Protein AF-A0A517P4P3-F1 (afdb_monomer)

Radius of gyration: 25.2 Å; Cα contacts (8 Å, |Δi|>4): 302; chains: 1; bounding box: 53×70×67 Å

Mean predicted aligned error: 11.4 Å

Solvent-accessible surface area (backbone atoms only — not comparable to full-atom values): 13259 Å² total; per-residue (Å²): 140,81,86,75,73,72,73,74,59,42,50,40,56,62,54,52,49,55,50,49,52,55,52,46,62,73,67,70,49,56,68,49,78,50,69,44,97,82,62,53,31,39,37,42,37,37,48,44,61,57,44,80,76,63,98,82,66,94,71,65,86,83,80,62,72,60,57,50,26,16,17,36,32,43,22,49,61,80,70,89,46,72,34,57,63,58,29,34,80,43,80,44,64,61,58,39,79,50,77,76,74,46,50,65,55,51,55,50,48,52,51,30,64,76,70,39,52,21,54,29,43,50,70,64,59,48,50,52,50,51,52,51,51,45,48,53,56,47,38,65,45,70,40,84,37,84,94,75,42,46,26,24,40,38,80,55,94,96,39,82,41,82,39,47,67,81,72,56,53,78,83,78,46,54,74,70,51,52,56,46,45,67,74,73,48,73,91,64,77,77,92,70,75,74,50,74,64,59,50,27,54,54,47,31,55,43,22,52,50,39,35,50,54,52,50,51,40,52,71,70,65,61,58,62,77,82,125

Nearest PDB structures (foldseek):
  3nat-assembly1_A  TM=4.014E-01  e=1.808E-01  Enterococcus faecalis
  7q04-assembly1_F  TM=4.973E-01  e=6.364E+00  Comamonas sp.
  5i0y-assembly1_B  TM=4.191E-01  e=9.710E+00  Escherichia coli F11

Foldseek 3Di:
DCPPPPLPWDQLLVVLVVLVVVLLVVVVWDKDKDADPVNQKIKIKTWDFLADDDPPDDDDPVVDGPTFIFMAMEGCDDDPFPLVVQFQYQHDHRTHSDCVVCVVSSVVSSVCVVVRTGTFFDPVVLVVLQVVVQQVVLQPDWDQAPPRFIWGWDDDPNDIDIATPVPDGPVNQDPVSVVVCVVPPPPDRDPDDDDPRNSSVSRNVRGVVRRVVVVVCVVVVSHSPDD

Sequence (227 aa):
MNDGEARRRVDSIEYLHAVVVLACVRTGLRYGIDRSDRSEAFYVKLFRPLGSPSPLGGAPRHEAERGHWWGVRVAAHLPVYRCSQDYAQIHVPRTVADPAELRAAERGLIRQIEAGGRVIADPEEVREAMFAAFRTKRDGVERPGPAGGRWRWREKSLRWKLIAVDGVPAADVPGDVRRLVARFVPTEAPAVRLTPREQSDVRHRLNARARWAYEEERAAGVSPLRR

Organism: NCBI:txid2527989

Secondary structure (DSSP, 8-state):
---------EEHHHHHHHHHHHHHHHHT--EEEEE-TTSSEEEEEEEEESSPPPTT----TTS---EEEEEEEEESS--SSGGGGGSEEEE--SEESSGGGGHHHHHHHHHHHHH--EEE--HHHHHHHHHHHHHHHHHT-EEE-GGG-EEEEEEETTEEEEEESSS--TTSS-HHHHHHHHHHS-SSPP-----HHHHHHHHHHHHHHHHHHHHHHHHTT--TT--

pLDDT: mean 78.5, std 18.54, range [38.09, 97.88]

Structure (mmCIF, N/CA/C/O backbone):
data_AF-A0A517P4P3-F1
#
_entry.id   AF-A0A517P4P3-F1
#
loop_
_atom_site.group_PDB
_atom_site.id
_atom_site.type_symbol
_atom_site.label_atom_id
_atom_site.label_alt_id
_atom_site.label_comp_id
_atom_site.label_asym_id
_atom_site.label_entity_id
_atom_site.label_seq_id
_atom_site.pdbx_PDB_ins_code
_atom_site.Cartn_x
_atom_site.Cartn_y
_atom_site.Cartn_z
_atom_site.occupancy
_atom_site.B_iso_or_equiv
_atom_site.auth_seq_id
_atom_site.auth_comp_id
_atom_site.auth_asym_id
_atom_site.auth_atom_id
_atom_site.pdbx_PDB_model_num
ATOM 1 N N . MET A 1 1 ? -3.963 41.130 28.109 1.00 43.47 1 MET A N 1
ATOM 2 C CA . MET A 1 1 ? -3.973 39.694 28.450 1.00 43.47 1 MET A CA 1
ATOM 3 C C . MET A 1 1 ? -4.453 38.953 27.226 1.00 43.47 1 MET A C 1
ATOM 5 O O . MET A 1 1 ? -5.641 38.955 26.943 1.00 43.47 1 MET A O 1
ATOM 9 N N . ASN A 1 2 ? -3.504 38.484 26.426 1.00 46.47 2 ASN A N 1
ATOM 10 C CA . ASN A 1 2 ? -3.758 37.720 25.214 1.00 46.47 2 ASN A CA 1
ATOM 11 C C . ASN A 1 2 ? -3.112 36.362 25.480 1.00 46.47 2 ASN A C 1
ATOM 13 O O . ASN A 1 2 ? -2.013 36.087 25.003 1.00 46.47 2 ASN A O 1
ATOM 17 N N . ASP A 1 3 ? -3.753 35.561 26.332 1.00 43.34 3 ASP A N 1
ATOM 18 C CA . ASP A 1 3 ? -3.314 34.195 26.622 1.00 43.34 3 ASP A CA 1
ATOM 19 C C . ASP A 1 3 ? -3.772 33.327 25.450 1.00 43.34 3 ASP A C 1
ATOM 21 O O . ASP A 1 3 ? -4.704 32.528 25.517 1.00 43.34 3 ASP A O 1
ATOM 25 N N . GLY A 1 4 ? -3.142 33.601 24.307 1.00 46.66 4 GLY A N 1
ATOM 26 C CA . GLY A 1 4 ? -3.265 32.879 23.059 1.00 46.66 4 GLY A CA 1
ATOM 27 C C . GLY A 1 4 ? -2.609 31.517 23.197 1.00 46.66 4 GLY A C 1
ATOM 28 O O . GLY A 1 4 ? -1.606 31.236 22.543 1.00 46.66 4 GLY A O 1
ATOM 29 N N . GLU A 1 5 ? -3.186 30.659 24.036 1.00 52.88 5 GLU A N 1
ATOM 30 C CA . GLU A 1 5 ? -3.006 29.222 23.928 1.00 52.88 5 GLU A CA 1
ATOM 31 C C . GLU A 1 5 ? -3.578 28.813 22.571 1.00 52.88 5 GLU A C 1
ATOM 33 O O . GLU A 1 5 ? -4.757 28.487 22.407 1.00 52.88 5 GLU A O 1
ATOM 38 N N . ALA A 1 6 ? -2.728 28.866 21.549 1.00 58.56 6 ALA A N 1
ATOM 39 C CA . ALA A 1 6 ? -2.936 28.117 20.332 1.00 58.56 6 ALA A CA 1
ATOM 40 C C . ALA A 1 6 ? -3.042 26.651 20.759 1.00 58.56 6 ALA A C 1
ATOM 42 O O . ALA A 1 6 ? -2.024 25.976 20.924 1.00 58.56 6 ALA A O 1
ATOM 43 N N . ARG A 1 7 ? -4.274 26.187 21.024 1.00 64.00 7 ARG A N 1
ATOM 44 C CA . ARG A 1 7 ? -4.566 24.799 21.386 1.00 64.00 7 ARG A CA 1
ATOM 45 C C . ARG A 1 7 ? -3.794 23.923 20.414 1.00 64.00 7 ARG A C 1
ATOM 47 O O . ARG A 1 7 ? -4.031 23.995 19.204 1.00 64.00 7 ARG A O 1
ATOM 54 N N . ARG A 1 8 ? -2.817 23.173 20.934 1.00 79.31 8 ARG A N 1
ATOM 55 C CA . ARG A 1 8 ? -1.963 22.302 20.124 1.00 79.31 8 ARG A CA 1
ATOM 56 C C . ARG A 1 8 ? -2.877 21.327 19.401 1.00 79.31 8 ARG A C 1
ATOM 58 O O . ARG A 1 8 ? -3.445 20.433 20.018 1.00 79.31 8 ARG A O 1
ATOM 65 N N . ARG A 1 9 ? -3.051 21.539 18.098 1.00 89.62 9 ARG A N 1
ATOM 66 C CA . ARG A 1 9 ? -3.829 20.637 17.257 1.00 89.62 9 ARG A CA 1
ATOM 67 C C . ARG A 1 9 ? -3.092 19.311 17.151 1.00 89.62 9 ARG A C 1
ATOM 69 O O . ARG A 1 9 ? -1.870 19.284 17.019 1.00 89.62 9 ARG A O 1
ATOM 76 N N . VAL A 1 10 ? -3.842 18.222 17.187 1.00 92.31 10 VAL A N 1
ATOM 77 C CA . VAL A 1 10 ? -3.295 16.871 17.078 1.00 92.31 10 VAL A CA 1
ATOM 78 C C . VAL A 1 10 ? -3.257 16.470 15.612 1.00 92.31 10 VAL A C 1
ATOM 80 O O . VAL A 1 10 ? -4.281 16.528 14.930 1.00 92.31 10 VAL A O 1
ATOM 83 N N . ASP A 1 11 ? -2.086 16.052 15.125 1.00 95.62 11 ASP A N 1
ATOM 84 C CA . ASP A 1 11 ? -1.949 15.446 13.799 1.00 95.62 11 ASP A CA 1
ATOM 85 C C . ASP A 1 11 ? -2.631 14.075 13.807 1.00 95.62 11 ASP A C 1
ATOM 87 O O . ASP A 1 11 ? -2.220 13.149 14.513 1.00 95.62 11 ASP A O 1
ATOM 91 N N . SER A 1 12 ? -3.710 13.955 13.038 1.00 96.75 12 SER A N 1
ATOM 92 C CA . SER A 1 12 ? -4.550 12.759 13.051 1.00 96.75 12 SER A CA 1
ATOM 93 C C . SER A 1 12 ? -3.843 11.543 12.459 1.00 96.75 12 SER A C 1
ATOM 95 O O . SER A 1 12 ? -4.107 10.415 12.878 1.00 96.75 12 SER A O 1
ATOM 97 N N . ILE A 1 13 ? -2.925 11.763 11.512 1.00 96.88 13 ILE A N 1
ATOM 98 C CA . ILE A 1 13 ? -2.152 10.698 10.874 1.00 96.88 13 ILE A CA 1
ATOM 99 C C . ILE A 1 13 ? -1.114 10.158 11.855 1.00 96.88 13 ILE A C 1
ATOM 101 O O . ILE A 1 13 ? -1.018 8.944 11.997 1.00 96.88 13 ILE A O 1
ATOM 105 N N . GLU A 1 14 ? -0.397 11.026 12.576 1.00 95.50 14 GLU A N 1
ATOM 106 C CA . GLU A 1 14 ? 0.555 10.589 13.613 1.00 95.50 14 GLU A CA 1
ATOM 107 C C . GLU A 1 14 ? -0.144 9.856 14.760 1.00 95.50 14 GLU A C 1
ATOM 109 O O . GLU A 1 14 ? 0.297 8.785 15.180 1.00 95.50 14 GLU A O 1
ATOM 114 N N . TYR A 1 15 ? -1.272 10.395 15.233 1.00 96.69 15 TYR A N 1
ATOM 115 C CA . TYR A 1 15 ? -2.054 9.772 16.299 1.00 96.69 15 TYR A CA 1
ATOM 116 C C . TYR A 1 15 ? -2.496 8.353 15.917 1.00 96.69 15 TYR A C 1
ATOM 118 O O . TYR A 1 15 ? -2.225 7.393 16.639 1.00 96.69 15 TYR A O 1
ATOM 126 N N . LEU A 1 16 ? -3.132 8.191 14.751 1.00 97.56 16 LEU A N 1
ATOM 127 C CA . LEU A 1 16 ? -3.603 6.880 14.300 1.00 97.56 16 LEU A CA 1
ATOM 128 C C . LEU A 1 16 ? -2.463 5.947 13.887 1.00 97.56 16 LEU A C 1
ATOM 130 O O . LEU A 1 16 ? -2.616 4.731 14.000 1.00 97.56 16 LEU A O 1
ATOM 134 N N . HIS A 1 17 ? -1.320 6.488 13.460 1.00 96.88 17 HIS A N 1
ATOM 135 C CA . HIS A 1 17 ? -0.115 5.702 13.226 1.00 96.88 17 HIS A CA 1
ATOM 136 C C . HIS A 1 17 ? 0.388 5.062 14.534 1.00 96.88 17 HIS A C 1
ATOM 138 O O . HIS A 1 17 ? 0.687 3.870 14.571 1.00 96.88 17 HIS A O 1
ATOM 144 N N . ALA A 1 18 ? 0.416 5.811 15.640 1.00 96.12 18 ALA A N 1
ATOM 145 C CA . ALA A 1 18 ? 0.773 5.251 16.944 1.00 96.12 18 ALA A CA 1
ATOM 146 C C . ALA A 1 18 ? -0.217 4.157 17.387 1.00 96.12 18 ALA A C 1
ATOM 148 O O . ALA A 1 18 ? 0.200 3.09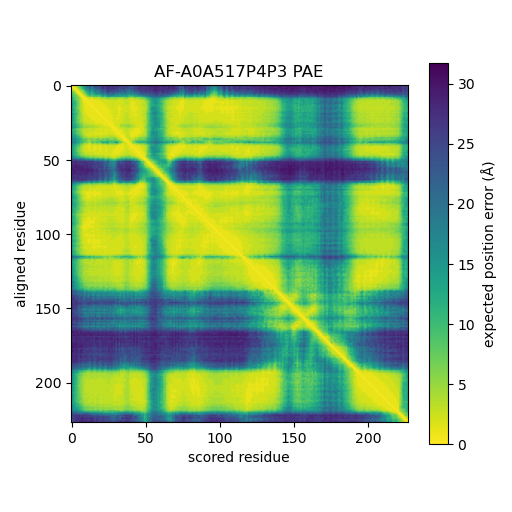1 17.847 1.00 96.12 18 ALA A O 1
ATOM 149 N N . VAL A 1 19 ? -1.522 4.377 17.186 1.00 96.19 19 VAL A N 1
ATOM 150 C CA . VAL A 1 19 ? -2.551 3.377 17.512 1.00 96.19 19 VAL A CA 1
ATOM 151 C C . VAL A 1 19 ? -2.393 2.104 16.672 1.00 96.19 19 VAL A C 1
ATOM 153 O O . VAL A 1 19 ? -2.421 1.009 17.238 1.00 96.19 19 VAL A O 1
ATOM 156 N N . VAL A 1 20 ? -2.187 2.209 15.350 1.00 95.69 20 VAL A N 1
ATOM 157 C CA . VAL A 1 20 ? -2.036 1.010 14.505 1.00 95.69 20 VAL A CA 1
ATOM 158 C C . VAL A 1 20 ? -0.801 0.206 14.881 1.00 95.69 20 VAL A C 1
ATOM 160 O O . VAL A 1 20 ? -0.883 -1.015 14.920 1.00 95.69 20 VAL A O 1
ATOM 163 N N . VAL A 1 21 ? 0.319 0.853 15.212 1.00 95.19 21 VAL A N 1
ATOM 164 C CA . VAL A 1 21 ? 1.537 0.139 15.618 1.00 95.19 21 VAL A CA 1
ATOM 165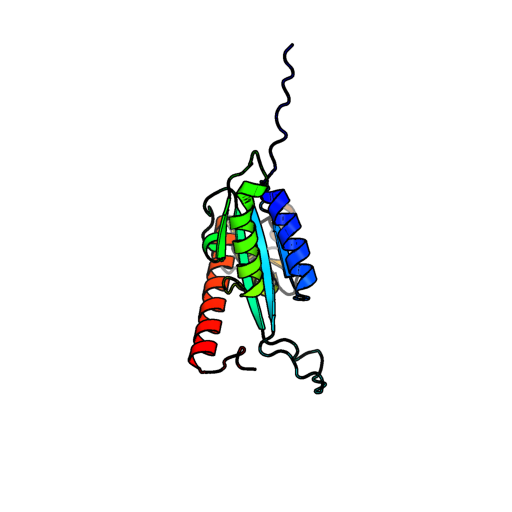 C C . VAL A 1 21 ? 1.254 -0.721 16.850 1.00 95.19 21 VAL A C 1
ATOM 167 O O . VAL A 1 21 ? 1.556 -1.913 16.844 1.00 95.19 21 VAL A O 1
ATOM 170 N N . LEU A 1 22 ? 0.598 -0.160 17.870 1.00 95.06 22 LEU A N 1
ATOM 171 C CA . LEU A 1 22 ? 0.227 -0.906 19.075 1.00 95.06 22 LEU A CA 1
ATOM 172 C C . LEU A 1 22 ? -0.758 -2.044 18.777 1.00 95.06 22 LEU A C 1
ATOM 174 O O . LEU A 1 22 ? -0.611 -3.141 19.316 1.00 95.06 22 LEU A O 1
ATOM 178 N N . ALA A 1 23 ? -1.750 -1.803 17.918 1.00 92.69 23 ALA A N 1
ATOM 179 C CA . ALA A 1 23 ? -2.717 -2.822 17.520 1.00 92.69 23 ALA A CA 1
ATOM 180 C C . ALA A 1 23 ? -2.047 -3.978 16.754 1.00 92.69 23 ALA A C 1
ATOM 182 O O . ALA A 1 23 ? -2.267 -5.139 17.090 1.00 92.69 23 ALA A O 1
ATOM 183 N N . CYS A 1 24 ? -1.177 -3.677 15.787 1.00 90.88 24 CYS A N 1
ATOM 184 C CA . CYS A 1 24 ? -0.422 -4.676 15.031 1.00 90.88 24 CYS A CA 1
ATOM 185 C C . CYS A 1 24 ? 0.473 -5.520 15.946 1.00 90.88 24 CYS A C 1
ATOM 187 O O . CYS A 1 24 ? 0.410 -6.746 15.883 1.00 90.88 24 CYS A O 1
ATOM 189 N N . VAL A 1 25 ? 1.234 -4.890 16.850 1.00 91.62 25 VAL A N 1
ATOM 190 C CA . VAL A 1 25 ? 2.081 -5.606 17.822 1.00 91.62 25 VAL A CA 1
ATOM 191 C C . VAL A 1 25 ? 1.252 -6.566 18.677 1.00 91.62 25 VAL A C 1
ATOM 193 O O . VAL A 1 25 ? 1.637 -7.718 18.850 1.00 91.62 25 VAL A O 1
ATOM 196 N N . ARG A 1 26 ? 0.081 -6.132 19.162 1.00 90.94 26 ARG A N 1
ATOM 197 C CA . ARG A 1 26 ? -0.820 -6.980 19.962 1.00 90.94 26 ARG A CA 1
ATOM 198 C C . ARG A 1 26 ? -1.361 -8.184 19.200 1.00 90.94 26 ARG A C 1
ATOM 200 O O . ARG A 1 26 ? -1.608 -9.214 19.815 1.00 90.94 26 ARG A O 1
ATOM 207 N N . THR A 1 27 ? -1.555 -8.066 17.888 1.00 86.12 27 THR A N 1
ATOM 208 C CA . THR A 1 27 ? -2.080 -9.175 17.078 1.00 86.12 27 THR A CA 1
ATOM 209 C C . THR A 1 27 ? -1.064 -10.297 16.861 1.00 86.12 27 THR A C 1
ATOM 211 O O . THR A 1 27 ? -1.461 -11.402 16.507 1.00 86.12 27 THR A O 1
ATOM 214 N N . GLY A 1 28 ? 0.237 -10.021 17.016 1.00 87.31 28 GLY A N 1
ATOM 215 C CA . GLY A 1 28 ? 1.309 -10.967 16.688 1.00 87.31 28 GLY A CA 1
ATOM 216 C C . GLY A 1 28 ? 1.420 -11.310 15.195 1.00 87.31 28 GLY A C 1
ATOM 217 O O . GLY A 1 28 ? 2.229 -12.156 14.824 1.00 87.31 28 GLY A O 1
ATOM 218 N N . LEU A 1 29 ? 0.624 -10.672 14.329 1.00 86.69 29 LEU A N 1
ATOM 219 C CA . LEU A 1 29 ? 0.662 -10.891 12.887 1.00 86.69 29 LEU A CA 1
ATOM 220 C C . LEU A 1 29 ? 1.906 -10.245 12.281 1.00 86.69 29 LEU A C 1
ATOM 222 O O . LEU A 1 29 ? 2.353 -9.187 12.722 1.00 86.69 29 LEU A O 1
ATOM 226 N N . ARG A 1 30 ? 2.427 -10.830 11.200 1.00 91.62 30 ARG A N 1
ATOM 227 C CA . ARG A 1 30 ? 3.433 -10.162 10.371 1.00 91.62 30 ARG A CA 1
ATOM 228 C C . ARG A 1 30 ? 2.791 -8.950 9.694 1.00 91.62 30 ARG A C 1
ATOM 230 O O . ARG A 1 30 ? 1.736 -9.067 9.072 1.00 91.62 30 ARG A O 1
ATOM 237 N N . TYR A 1 31 ? 3.430 -7.787 9.797 1.00 93.56 31 TYR A N 1
ATOM 238 C CA . TYR A 1 31 ? 2.895 -6.541 9.253 1.00 93.56 31 TYR A CA 1
ATOM 239 C C . TYR A 1 31 ? 3.975 -5.642 8.646 1.00 93.56 31 TYR A C 1
ATOM 241 O O . TYR A 1 31 ? 5.159 -5.771 8.946 1.00 93.56 31 TYR A O 1
ATOM 249 N N . GLY A 1 32 ? 3.544 -4.713 7.795 1.00 93.62 32 GLY A N 1
ATOM 250 C CA . GLY A 1 32 ? 4.345 -3.608 7.276 1.00 93.62 32 GLY A CA 1
ATOM 251 C C . GLY A 1 32 ? 3.523 -2.322 7.262 1.00 93.62 32 GLY A C 1
ATOM 252 O O . GLY A 1 32 ? 2.317 -2.361 7.010 1.00 93.62 32 GLY A O 1
ATOM 253 N N . ILE A 1 33 ? 4.162 -1.188 7.550 1.00 94.94 33 ILE A N 1
ATOM 254 C CA . ILE A 1 33 ? 3.523 0.130 7.501 1.00 94.94 33 ILE A CA 1
ATOM 255 C C . ILE A 1 33 ? 4.346 1.039 6.594 1.00 94.94 33 ILE A C 1
ATOM 257 O O . ILE A 1 33 ? 5.516 1.289 6.869 1.00 94.94 33 ILE A O 1
ATOM 261 N N . ASP A 1 34 ? 3.715 1.551 5.539 1.00 93.31 34 ASP A N 1
ATOM 262 C CA . ASP A 1 34 ? 4.317 2.523 4.627 1.00 93.31 34 ASP A CA 1
ATOM 263 C C . ASP A 1 34 ? 3.662 3.890 4.816 1.00 93.31 34 ASP A C 1
ATOM 265 O O . ASP A 1 34 ? 2.439 3.992 4.945 1.00 93.31 34 ASP A O 1
ATOM 269 N N . ARG A 1 35 ? 4.449 4.964 4.759 1.00 91.94 35 ARG A N 1
ATOM 270 C CA . ARG A 1 35 ? 3.931 6.338 4.760 1.00 91.94 35 ARG A CA 1
ATOM 271 C C . ARG A 1 35 ? 4.028 6.939 3.365 1.00 91.94 35 ARG A C 1
ATOM 273 O O . ARG A 1 35 ? 4.955 6.649 2.617 1.00 91.94 35 ARG A O 1
ATOM 280 N N . SER A 1 36 ? 3.059 7.776 3.005 1.00 87.69 36 SER A N 1
ATOM 281 C CA . SER A 1 36 ? 3.184 8.617 1.811 1.00 87.69 36 SER A CA 1
ATOM 282 C C . SER A 1 36 ? 4.279 9.666 2.013 1.00 87.69 36 SER A C 1
ATOM 284 O O . SER A 1 36 ? 4.399 10.170 3.126 1.00 87.69 36 SER A O 1
ATOM 286 N N . ASP A 1 37 ? 4.949 10.100 0.946 1.00 77.19 37 ASP A N 1
ATOM 287 C CA . ASP A 1 37 ? 6.028 11.106 1.000 1.00 77.19 37 ASP A CA 1
ATOM 288 C C . ASP A 1 37 ? 5.628 12.431 1.675 1.00 77.19 37 ASP A C 1
ATOM 290 O O . ASP A 1 37 ? 6.461 13.109 2.265 1.00 77.19 37 ASP A O 1
ATOM 294 N N . ARG A 1 38 ? 4.343 12.807 1.610 1.00 81.06 38 ARG A N 1
ATOM 295 C CA . ARG A 1 38 ? 3.809 14.019 2.260 1.00 81.06 38 ARG A CA 1
ATOM 296 C C . ARG A 1 38 ? 3.325 13.795 3.696 1.00 81.06 38 ARG A C 1
ATOM 298 O O . ARG A 1 38 ? 2.832 14.724 4.321 1.00 81.06 38 ARG A O 1
ATOM 305 N N . SER A 1 39 ? 3.415 12.570 4.213 1.00 79.19 39 SER A N 1
ATOM 306 C CA . SER A 1 39 ? 2.913 12.172 5.539 1.00 79.19 39 SER A CA 1
ATOM 307 C C . SER A 1 39 ? 1.419 12.448 5.783 1.00 79.19 39 SER A C 1
ATOM 309 O O . SER A 1 39 ? 0.975 12.484 6.930 1.00 79.19 39 SER A O 1
ATOM 311 N N . GLU A 1 40 ? 0.629 12.592 4.716 1.00 90.44 40 GLU A N 1
ATOM 312 C CA . GLU A 1 40 ? -0.829 12.805 4.769 1.00 90.44 40 GLU A CA 1
ATOM 313 C C . GLU A 1 40 ? -1.624 11.492 4.679 1.00 90.44 40 GLU A C 1
ATOM 31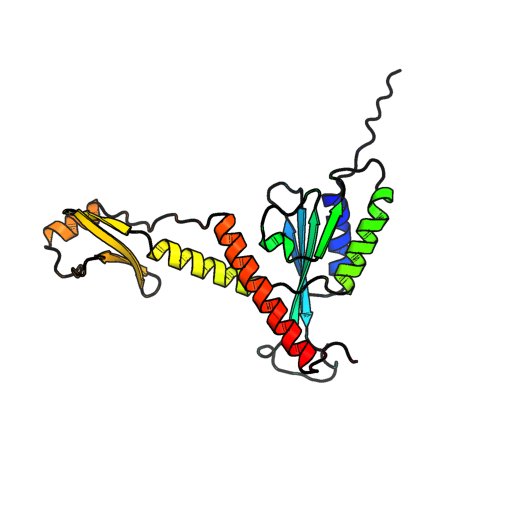5 O O . GLU A 1 40 ? -2.853 11.487 4.788 1.00 90.44 40 GLU A O 1
ATOM 320 N N . ALA A 1 41 ? -0.928 10.372 4.477 1.00 95.12 41 ALA A N 1
ATOM 321 C CA . ALA A 1 41 ? -1.484 9.032 4.504 1.00 95.12 41 ALA A CA 1
ATOM 322 C C . ALA A 1 41 ? -0.460 8.004 5.005 1.00 95.12 41 ALA A C 1
ATOM 324 O O . ALA A 1 41 ? 0.749 8.153 4.795 1.00 95.12 41 ALA A O 1
ATOM 325 N N . PHE A 1 42 ? -0.958 6.917 5.589 1.00 97.00 42 PHE A N 1
ATOM 326 C CA . PHE A 1 42 ? -0.196 5.686 5.782 1.00 97.00 42 PHE A CA 1
ATOM 327 C C . PHE A 1 42 ? -1.001 4.462 5.342 1.00 97.00 42 PHE A C 1
ATOM 329 O O . PHE A 1 42 ? -2.232 4.488 5.250 1.00 97.00 42 PHE A O 1
ATOM 336 N N . TYR A 1 43 ? -0.277 3.391 5.049 1.00 96.31 43 TYR A N 1
ATOM 337 C CA . TYR A 1 43 ? -0.787 2.122 4.562 1.00 96.31 43 TYR A CA 1
ATOM 338 C C . TYR A 1 43 ? -0.321 1.031 5.508 1.00 96.31 43 TYR A C 1
ATOM 340 O O . TYR A 1 43 ? 0.870 0.906 5.765 1.00 96.31 43 TYR A O 1
ATOM 348 N N . VAL A 1 44 ? -1.257 0.237 5.997 1.00 96.31 44 VAL A N 1
ATOM 349 C CA . VAL A 1 44 ? -1.013 -0.916 6.855 1.00 96.31 44 VAL A CA 1
ATOM 350 C C . VAL A 1 44 ? -1.211 -2.153 6.003 1.00 96.31 44 VAL A C 1
ATOM 352 O O . VAL A 1 44 ? -2.238 -2.277 5.333 1.00 96.31 44 VAL A O 1
ATOM 355 N N . LYS A 1 45 ? -0.233 -3.051 6.023 1.00 95.62 45 LYS A N 1
ATOM 356 C CA . LYS A 1 45 ? -0.270 -4.343 5.345 1.00 95.62 45 LYS A CA 1
ATOM 357 C C . LYS A 1 45 ? -0.094 -5.426 6.392 1.00 95.62 45 LYS A C 1
ATOM 359 O O . LYS A 1 45 ? 0.855 -5.371 7.166 1.00 95.62 45 LYS A O 1
ATOM 3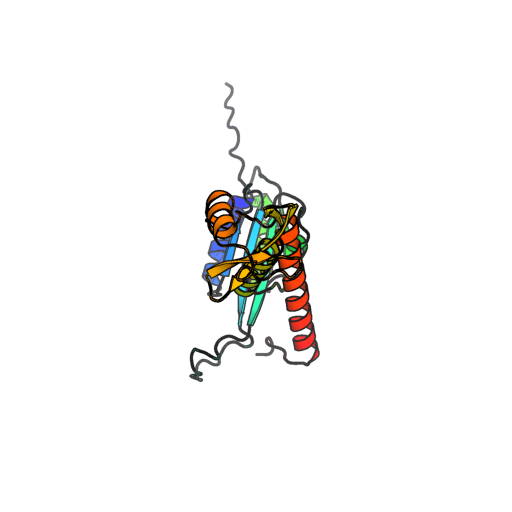64 N N . LEU A 1 46 ? -1.000 -6.385 6.418 1.00 93.81 46 LEU A N 1
ATOM 365 C CA . LEU A 1 46 ? -1.059 -7.465 7.394 1.00 93.81 46 LEU A CA 1
ATOM 366 C C . LEU A 1 46 ? -1.003 -8.781 6.636 1.00 93.81 46 LEU A C 1
ATOM 368 O O . LEU A 1 46 ? -1.724 -8.950 5.658 1.00 93.81 46 LEU A O 1
ATOM 372 N N . PHE A 1 47 ? -0.171 -9.709 7.077 1.00 92.75 47 PHE A N 1
ATOM 373 C CA . PHE A 1 47 ? -0.182 -11.066 6.564 1.00 92.75 47 PHE A CA 1
ATOM 374 C C . PHE A 1 47 ? -1.005 -11.952 7.495 1.00 92.75 47 PHE A C 1
ATOM 376 O O . PHE A 1 47 ? -0.842 -11.902 8.716 1.00 92.75 47 PHE A O 1
ATOM 383 N N . ARG A 1 48 ? -1.904 -12.752 6.919 1.00 88.12 48 ARG A N 1
ATOM 384 C CA . ARG A 1 48 ? -2.729 -13.708 7.660 1.00 88.12 48 ARG A CA 1
ATOM 385 C C . ARG A 1 48 ? -2.545 -15.108 7.083 1.00 88.12 48 ARG A C 1
ATOM 387 O O . ARG A 1 48 ? -2.920 -15.303 5.924 1.00 88.12 48 ARG A O 1
ATOM 394 N N . PRO A 1 49 ? -2.018 -16.067 7.863 1.00 84.38 49 PRO A N 1
ATOM 395 C CA . PRO A 1 49 ? -1.891 -17.442 7.406 1.00 84.38 49 PRO A CA 1
ATOM 396 C C . PRO A 1 49 ? -3.275 -18.086 7.209 1.00 84.38 49 PRO A C 1
ATOM 398 O O . PRO A 1 49 ? -4.226 -17.818 7.946 1.00 84.38 49 PRO A O 1
ATOM 401 N N . LEU A 1 50 ? -3.381 -18.934 6.192 1.00 73.31 50 LEU A N 1
ATOM 402 C CA . LEU A 1 50 ? -4.523 -19.784 5.882 1.00 73.31 50 LEU A CA 1
ATOM 403 C C . LEU A 1 50 ? -4.545 -20.944 6.881 1.00 73.31 50 LEU A C 1
ATOM 405 O O . LEU A 1 50 ? -3.751 -21.873 6.765 1.00 73.31 50 LEU A O 1
ATOM 409 N N . GLY A 1 51 ? -5.464 -20.878 7.849 1.00 61.97 51 GLY A N 1
ATOM 410 C CA . GLY A 1 51 ? -5.573 -21.848 8.937 1.00 61.97 51 GLY A CA 1
ATOM 411 C C . GLY A 1 51 ? -4.399 -21.735 9.912 1.00 61.97 51 GLY A C 1
ATOM 412 O O . GLY A 1 51 ? -3.277 -22.121 9.597 1.00 61.97 51 GLY A O 1
ATOM 413 N N . SER A 1 52 ? -4.639 -21.222 11.121 1.00 46.91 52 SER A N 1
ATOM 414 C CA . SER A 1 52 ? -3.627 -21.274 12.183 1.00 46.91 52 SER A CA 1
ATOM 415 C C . SER A 1 52 ? -3.136 -22.717 12.356 1.00 46.91 52 SER A C 1
ATOM 417 O O . SER A 1 52 ? -3.975 -23.622 12.458 1.00 46.91 52 SER A O 1
ATOM 419 N N . PRO A 1 53 ? -1.814 -22.970 12.382 1.00 45.25 53 PRO A N 1
ATOM 420 C CA . PRO A 1 53 ? -1.314 -24.317 12.580 1.00 45.25 53 PRO A CA 1
ATOM 421 C C . PRO A 1 53 ? -1.822 -24.842 13.921 1.00 45.25 53 PRO A C 1
ATOM 423 O O . PRO A 1 53 ? -1.757 -24.163 14.947 1.00 45.25 53 PRO A O 1
ATOM 426 N N . SER A 1 54 ? -2.337 -26.072 13.901 1.00 39.06 54 SER A N 1
ATOM 427 C CA . SER A 1 54 ? -2.518 -26.847 15.123 1.00 39.06 54 SER A CA 1
ATOM 428 C C . SER A 1 54 ? -1.181 -26.852 15.879 1.00 39.06 54 SER A C 1
ATOM 430 O O . SER A 1 54 ? -0.161 -27.155 15.253 1.00 39.06 54 SER A O 1
ATOM 432 N N . PRO A 1 55 ? -1.143 -26.567 17.193 1.00 43.88 55 PRO A N 1
ATOM 433 C CA . PRO A 1 55 ? 0.099 -26.521 17.974 1.00 43.88 55 PRO A CA 1
ATOM 434 C C . PRO A 1 55 ? 0.835 -27.875 18.084 1.00 43.88 55 PRO A C 1
ATOM 436 O O . PRO A 1 55 ? 1.815 -27.981 18.811 1.00 43.88 55 PRO A O 1
ATOM 439 N N . LEU A 1 56 ? 0.388 -28.913 17.366 1.00 45.44 56 LEU A N 1
ATOM 440 C CA . LEU A 1 56 ? 0.884 -30.288 17.446 1.00 45.44 56 LEU A CA 1
ATOM 441 C C . LEU A 1 56 ? 1.504 -30.835 16.142 1.00 45.44 56 LEU A C 1
ATOM 443 O O . LEU A 1 56 ? 1.776 -32.029 16.072 1.00 45.44 56 LEU A O 1
ATOM 447 N N . GLY A 1 57 ? 1.736 -30.022 15.103 1.00 42.50 57 GLY A N 1
ATOM 448 C CA . GLY A 1 57 ? 2.222 -30.523 13.805 1.00 42.50 57 GLY A CA 1
ATOM 449 C C . GLY A 1 57 ? 3.437 -29.779 13.260 1.00 42.50 57 GLY A C 1
ATOM 450 O O . GLY A 1 57 ? 3.297 -28.698 12.695 1.00 42.50 57 GLY A O 1
ATOM 451 N N . GLY A 1 58 ? 4.627 -30.372 13.390 1.00 45.66 58 GLY A N 1
ATOM 452 C CA . GLY A 1 58 ? 5.861 -29.877 12.778 1.00 45.66 58 GLY A CA 1
ATOM 453 C C . GLY A 1 58 ? 5.887 -30.121 11.269 1.00 45.66 58 GLY A C 1
ATOM 454 O O . GLY A 1 58 ? 6.277 -31.197 10.827 1.00 45.66 58 GLY A O 1
ATOM 455 N N . ALA A 1 59 ? 5.494 -29.119 10.483 1.00 43.88 59 ALA A N 1
ATOM 456 C CA . ALA A 1 59 ? 5.754 -29.077 9.045 1.00 43.88 59 ALA A CA 1
ATOM 457 C C . ALA A 1 59 ? 7.061 -28.301 8.752 1.00 43.88 59 ALA A C 1
ATOM 459 O O . ALA A 1 59 ? 7.404 -27.368 9.489 1.00 43.88 59 ALA A O 1
ATOM 460 N N . PRO A 1 60 ? 7.820 -28.670 7.704 1.00 41.28 60 PRO A N 1
ATOM 461 C CA . PRO A 1 60 ? 9.099 -28.045 7.369 1.00 41.28 60 PRO A CA 1
ATOM 462 C C . PRO A 1 60 ? 8.951 -26.565 6.962 1.00 41.28 60 PRO A C 1
ATOM 464 O O . PRO A 1 60 ? 8.050 -26.187 6.218 1.00 41.28 60 PRO A O 1
ATOM 467 N N . ARG A 1 61 ? 9.902 -25.726 7.407 1.00 48.16 61 ARG A N 1
ATOM 468 C CA . ARG A 1 61 ? 9.934 -24.246 7.287 1.00 48.16 61 ARG A CA 1
ATOM 469 C C . ARG A 1 61 ? 9.837 -23.654 5.865 1.00 48.16 61 ARG A C 1
ATOM 471 O O . ARG A 1 61 ? 9.740 -22.439 5.750 1.00 48.16 61 ARG A O 1
ATOM 478 N N . HIS A 1 62 ? 9.881 -24.462 4.804 1.00 42.28 62 HIS A N 1
ATOM 479 C CA . HIS A 1 62 ? 9.893 -23.988 3.411 1.00 42.28 62 HIS A CA 1
ATOM 480 C C . HIS A 1 62 ? 8.601 -24.256 2.619 1.00 42.28 62 HIS A C 1
ATOM 482 O O . HIS A 1 62 ? 8.429 -23.667 1.559 1.00 42.28 62 HIS A O 1
ATOM 488 N N . GLU A 1 63 ? 7.661 -25.042 3.151 1.00 43.81 63 GLU A N 1
ATOM 489 C CA . GLU A 1 63 ? 6.259 -25.084 2.676 1.00 43.81 63 GLU A CA 1
ATOM 490 C C . GLU A 1 63 ? 5.358 -24.107 3.467 1.00 43.81 63 GLU A C 1
ATOM 492 O O . GLU A 1 63 ? 4.129 -24.155 3.397 1.00 43.81 63 GLU A O 1
ATOM 497 N N . ALA A 1 64 ? 5.986 -23.239 4.265 1.00 46.19 64 ALA A N 1
ATOM 498 C CA . ALA A 1 64 ? 5.381 -22.518 5.368 1.00 46.19 64 ALA A CA 1
ATOM 499 C C . ALA A 1 64 ? 4.675 -21.226 4.934 1.00 46.19 64 ALA A C 1
ATOM 501 O O . ALA A 1 64 ? 5.252 -20.371 4.267 1.00 46.19 64 ALA A O 1
ATOM 502 N N . GLU A 1 65 ? 3.441 -21.103 5.425 1.00 60.78 65 GLU A N 1
ATOM 503 C CA . GLU A 1 65 ? 2.553 -19.941 5.368 1.00 60.78 65 GLU A CA 1
ATOM 504 C C . GLU A 1 65 ? 1.874 -19.690 4.012 1.00 60.78 65 GLU A C 1
ATOM 506 O O . GLU A 1 65 ? 1.997 -18.635 3.396 1.00 60.78 65 GLU A O 1
ATOM 511 N N . ARG A 1 66 ? 1.014 -20.631 3.594 1.00 72.62 66 ARG A N 1
ATOM 512 C CA . ARG A 1 66 ? -0.153 -20.253 2.778 1.00 72.62 66 ARG A CA 1
ATOM 513 C C . ARG A 1 66 ? -0.904 -19.156 3.536 1.00 72.62 66 ARG A C 1
ATOM 515 O O . ARG A 1 66 ? -1.118 -19.307 4.734 1.00 72.62 66 ARG A O 1
ATOM 522 N N . GLY A 1 67 ? -1.264 -18.054 2.890 1.00 82.56 67 GLY A N 1
ATOM 523 C CA . GLY A 1 67 ? -1.843 -16.887 3.554 1.00 82.56 67 GLY A CA 1
ATOM 524 C C . GLY A 1 67 ? -2.195 -15.781 2.571 1.00 82.56 67 GLY A C 1
ATOM 525 O O . GLY A 1 67 ? -1.794 -15.822 1.410 1.00 82.56 67 GLY A O 1
ATOM 526 N N . HIS A 1 68 ? -2.920 -14.770 3.043 1.00 89.88 68 HIS A N 1
ATOM 527 C CA . HIS A 1 68 ? -3.218 -13.581 2.246 1.00 89.88 68 HIS A CA 1
ATOM 528 C C . HIS A 1 68 ? -2.692 -12.326 2.918 1.00 89.88 68 HIS A C 1
ATOM 530 O O . HIS A 1 68 ? -2.640 -12.222 4.148 1.00 89.88 68 HIS A O 1
ATOM 536 N N . TRP A 1 69 ? -2.353 -11.350 2.082 1.00 94.25 69 TRP A N 1
ATOM 537 C CA . TRP A 1 69 ? -2.044 -10.004 2.519 1.00 94.25 69 TRP A CA 1
ATOM 538 C C . TRP A 1 69 ? -3.284 -9.124 2.492 1.00 94.25 69 TRP A C 1
ATOM 540 O O . TRP A 1 69 ? -4.156 -9.237 1.635 1.00 94.25 69 TRP A O 1
ATOM 550 N N . TRP A 1 70 ? -3.338 -8.229 3.461 1.00 95.12 70 TRP A N 1
ATOM 551 C CA . TRP A 1 70 ? -4.530 -7.521 3.894 1.00 95.12 70 TRP A CA 1
ATOM 552 C C . TRP A 1 70 ? -4.163 -6.056 4.137 1.00 95.12 70 TRP A C 1
ATOM 554 O O . TRP A 1 70 ? -3.166 -5.769 4.792 1.00 95.12 70 TRP A O 1
ATOM 564 N N . GLY A 1 71 ? -4.909 -5.122 3.554 1.00 95.88 71 GLY A N 1
ATOM 565 C CA . GLY A 1 71 ? -4.512 -3.728 3.396 1.00 95.88 71 GLY A CA 1
ATOM 566 C C . GLY A 1 71 ? -5.531 -2.730 3.936 1.00 95.88 71 GLY A C 1
ATOM 567 O O . GLY A 1 71 ? -6.704 -2.751 3.551 1.00 95.88 71 GLY A O 1
ATOM 568 N N . VAL A 1 72 ? -5.055 -1.780 4.745 1.00 97.56 72 VAL A N 1
ATOM 569 C CA . VAL A 1 72 ? -5.812 -0.606 5.210 1.00 97.56 72 VAL A CA 1
ATOM 570 C C . VAL A 1 72 ? -5.039 0.671 4.882 1.00 97.56 72 VAL A C 1
ATOM 572 O O . VAL A 1 72 ? -3.831 0.734 5.076 1.00 97.56 72 VAL A O 1
ATOM 575 N N . ARG A 1 73 ? -5.722 1.702 4.391 1.00 97.38 73 ARG A N 1
ATOM 576 C CA . ARG A 1 73 ? -5.189 3.045 4.156 1.00 97.38 73 ARG A CA 1
ATOM 577 C C . ARG A 1 73 ? -5.887 4.025 5.089 1.00 97.38 73 ARG A C 1
ATOM 579 O O . ARG A 1 73 ? -7.111 4.131 5.061 1.00 97.38 73 ARG A O 1
ATOM 586 N N . VAL A 1 74 ? -5.102 4.784 5.845 1.00 97.88 74 VAL A N 1
ATOM 587 C CA . VAL A 1 74 ? -5.576 5.918 6.648 1.00 97.88 74 VAL A CA 1
ATOM 588 C C . VAL A 1 74 ? -5.050 7.194 6.012 1.00 97.88 74 VAL A C 1
ATOM 590 O O . VAL A 1 74 ? -3.852 7.285 5.742 1.00 97.88 74 VAL A O 1
ATOM 593 N N . ALA A 1 75 ? -5.918 8.162 5.723 1.00 97.38 75 ALA A N 1
ATOM 594 C CA . ALA A 1 75 ? -5.493 9.372 5.027 1.00 97.38 75 ALA A CA 1
ATOM 595 C C . ALA A 1 75 ? -6.356 10.601 5.294 1.00 97.38 75 ALA A C 1
ATOM 597 O O . ALA A 1 75 ? -7.567 10.502 5.492 1.00 97.38 75 ALA A O 1
ATOM 598 N N . ALA A 1 76 ? -5.721 11.766 5.151 1.00 96.19 76 ALA A N 1
ATOM 599 C CA . ALA A 1 76 ? -6.373 13.070 5.183 1.00 96.19 76 ALA A CA 1
ATOM 600 C C . ALA A 1 76 ? -6.999 13.493 3.842 1.00 96.19 76 ALA A C 1
ATOM 602 O O . ALA A 1 76 ? -7.582 14.567 3.727 1.00 96.19 76 ALA A O 1
ATOM 603 N N . HIS A 1 77 ? -6.864 12.659 2.807 1.00 94.50 77 HIS A N 1
ATOM 604 C CA . HIS A 1 77 ? -7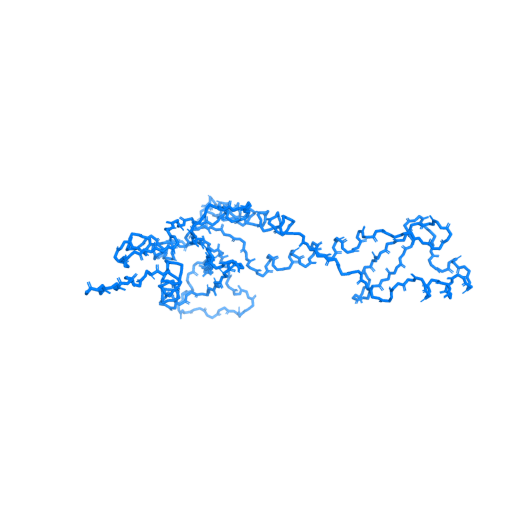.284 12.983 1.448 1.00 94.50 77 HIS A CA 1
ATOM 605 C C . HIS A 1 77 ? -7.758 11.747 0.672 1.00 94.50 77 HIS A C 1
ATOM 607 O O . HIS A 1 77 ? -7.424 10.592 0.988 1.00 94.50 77 HIS A O 1
ATOM 613 N N . LEU A 1 78 ? -8.513 11.999 -0.399 1.00 94.25 78 LEU A N 1
ATOM 614 C CA . LEU A 1 78 ? -8.935 10.972 -1.348 1.00 94.25 78 LEU A CA 1
ATOM 615 C C . LEU A 1 78 ? -7.726 10.325 -2.050 1.00 94.25 78 LEU A C 1
ATOM 617 O O . LEU A 1 78 ? -6.708 10.987 -2.269 1.00 94.25 78 LEU A O 1
ATOM 621 N N . PRO A 1 79 ? -7.793 9.026 -2.383 1.00 92.50 79 PRO A N 1
ATOM 622 C CA . PRO A 1 79 ? -6.704 8.336 -3.064 1.00 92.50 79 PRO A CA 1
ATOM 623 C C . PRO A 1 79 ? -6.434 8.958 -4.440 1.00 92.50 79 PRO A C 1
ATOM 625 O O . PRO A 1 79 ? -7.306 8.984 -5.302 1.00 92.50 79 PRO A O 1
ATOM 628 N N . VAL A 1 80 ? -5.199 9.423 -4.642 1.00 90.44 80 VAL A N 1
ATOM 629 C CA . VAL A 1 80 ? -4.738 10.022 -5.909 1.00 90.44 80 VAL A CA 1
ATOM 630 C C . VAL A 1 80 ? -4.379 8.944 -6.935 1.00 90.44 80 VAL A C 1
ATOM 632 O O . VAL A 1 80 ? -4.563 9.122 -8.135 1.00 90.44 80 VAL A O 1
ATOM 635 N N . TYR A 1 81 ? -3.872 7.808 -6.457 1.00 91.12 81 TYR A N 1
ATOM 636 C CA . TYR A 1 81 ? -3.435 6.690 -7.283 1.00 91.12 81 TYR A CA 1
ATOM 637 C C . TYR A 1 81 ? -4.446 5.547 -7.236 1.00 91.12 81 TYR A C 1
ATOM 639 O O . TYR A 1 81 ? -5.002 5.239 -6.180 1.00 91.12 81 TYR A O 1
ATOM 647 N N . ARG A 1 82 ? -4.627 4.863 -8.369 1.00 92.44 82 ARG A N 1
ATOM 648 C CA . ARG A 1 82 ? -5.577 3.751 -8.511 1.00 92.44 82 ARG A CA 1
ATOM 649 C C . ARG A 1 82 ? -5.301 2.631 -7.508 1.00 92.44 82 ARG A C 1
ATOM 651 O O . ARG A 1 82 ? -6.207 2.194 -6.813 1.00 92.44 82 ARG A O 1
ATOM 658 N N . CYS A 1 83 ? -4.035 2.246 -7.343 1.00 92.56 83 CYS A N 1
ATOM 659 C CA . CYS A 1 83 ? -3.650 1.214 -6.374 1.00 92.56 83 CYS A CA 1
ATOM 660 C C . CYS A 1 83 ? -3.992 1.559 -4.915 1.00 92.56 83 CYS A C 1
ATOM 662 O O . CYS A 1 83 ? -4.137 0.662 -4.092 1.00 92.56 83 CYS A O 1
ATOM 664 N N . SER A 1 84 ? -4.115 2.844 -4.566 1.00 94.38 84 SER A N 1
ATOM 665 C CA . SER A 1 84 ? -4.490 3.258 -3.210 1.00 94.38 84 SER A CA 1
ATOM 666 C C . SER A 1 84 ? -5.964 2.980 -2.909 1.00 94.38 84 SER A C 1
ATOM 668 O O . SER A 1 84 ? -6.313 2.872 -1.737 1.00 94.38 84 SER A O 1
ATOM 670 N N . GLN A 1 85 ? -6.813 2.843 -3.934 1.00 95.50 85 GLN A N 1
ATOM 671 C CA . GLN A 1 85 ? -8.241 2.513 -3.808 1.00 95.50 85 GLN A CA 1
ATOM 672 C C . GLN A 1 85 ? -8.479 1.031 -3.473 1.00 95.50 85 GLN A C 1
ATOM 674 O O . GLN A 1 85 ? -9.557 0.668 -3.000 1.00 95.50 85 GLN A O 1
ATOM 679 N N . ASP A 1 86 ? -7.473 0.175 -3.680 1.00 96.12 86 ASP A N 1
ATOM 680 C CA . ASP A 1 86 ? -7.570 -1.260 -3.392 1.00 96.12 86 ASP A CA 1
ATOM 681 C C . ASP A 1 86 ? -7.577 -1.572 -1.890 1.00 96.12 86 ASP A C 1
ATOM 683 O O . ASP A 1 86 ? -8.073 -2.618 -1.481 1.00 96.12 86 ASP A O 1
ATOM 687 N N . TYR A 1 87 ? -7.079 -0.651 -1.065 1.00 96.56 87 TYR A N 1
ATOM 688 C CA . TYR A 1 87 ? -7.035 -0.775 0.391 1.00 96.56 87 TYR A CA 1
ATOM 689 C C . TYR A 1 87 ? -8.406 -0.476 1.012 1.00 96.56 87 TYR A C 1
ATOM 691 O O . TYR A 1 87 ? -9.193 0.304 0.462 1.00 96.56 87 TYR A O 1
ATOM 699 N N . ALA A 1 88 ? -8.687 -1.034 2.192 1.00 96.50 88 ALA A N 1
ATOM 700 C CA . ALA A 1 88 ? -9.773 -0.530 3.033 1.00 96.50 88 ALA A CA 1
ATOM 701 C C . ALA A 1 88 ? -9.486 0.939 3.390 1.00 96.50 88 ALA A C 1
ATOM 703 O O . ALA A 1 88 ? -8.356 1.261 3.744 1.00 96.50 88 ALA A O 1
ATOM 704 N N . GLN A 1 89 ? -10.466 1.836 3.273 1.00 96.31 89 GLN A N 1
ATOM 705 C CA . GLN A 1 89 ? -10.237 3.276 3.443 1.00 96.31 89 GLN A CA 1
ATOM 706 C C . GLN A 1 89 ? -10.722 3.772 4.804 1.00 96.31 89 GLN A C 1
ATOM 708 O O . GLN A 1 89 ? -11.860 3.513 5.194 1.00 96.31 89 GLN A O 1
ATOM 713 N N . ILE A 1 90 ? -9.884 4.553 5.480 1.00 96.94 90 ILE A N 1
ATOM 714 C CA . ILE A 1 90 ? -10.243 5.348 6.653 1.00 96.94 90 ILE A CA 1
ATOM 715 C C . ILE A 1 90 ? -9.831 6.788 6.373 1.00 96.94 90 ILE A C 1
ATOM 717 O O . ILE A 1 90 ? -8.649 7.107 6.241 1.00 96.94 90 ILE A O 1
ATOM 721 N N . HIS A 1 91 ? -10.830 7.653 6.261 1.00 96.94 91 HIS A N 1
ATOM 722 C CA . HIS A 1 91 ? -10.636 9.074 6.021 1.00 96.94 91 HIS A CA 1
ATOM 723 C C . HIS A 1 91 ? -10.728 9.830 7.339 1.00 96.94 91 HIS A C 1
ATOM 725 O O . HIS A 1 91 ? -11.656 9.609 8.117 1.00 96.94 91 HIS A O 1
ATOM 731 N N . VAL A 1 92 ? -9.767 10.713 7.579 1.00 97.19 92 VAL A N 1
ATOM 732 C CA . VAL A 1 92 ? -9.706 11.558 8.775 1.00 97.19 92 VAL A CA 1
ATOM 733 C C . VAL A 1 92 ? -9.396 12.998 8.388 1.00 97.19 92 VAL A C 1
ATOM 735 O O . VAL A 1 92 ? -8.828 13.221 7.324 1.00 97.19 92 VAL A O 1
ATOM 738 N N . PRO A 1 93 ? -9.747 14.003 9.198 1.00 96.38 93 PRO A N 1
ATOM 739 C CA . PRO A 1 93 ? -9.172 15.336 9.029 1.00 96.38 93 PRO A CA 1
ATOM 740 C C . PRO A 1 93 ? -7.642 15.285 9.193 1.00 96.38 93 PRO A C 1
ATOM 742 O O . PRO A 1 93 ? -7.108 14.371 9.813 1.00 96.38 93 PRO A O 1
ATOM 745 N N . ARG A 1 94 ? -6.912 16.269 8.649 1.00 94.25 94 ARG A N 1
ATOM 746 C CA . ARG A 1 94 ? -5.448 16.348 8.831 1.00 94.25 94 ARG A CA 1
ATOM 747 C C . ARG A 1 94 ? -5.074 16.597 10.294 1.00 94.25 94 ARG A C 1
ATOM 749 O O . ARG A 1 94 ? -4.123 16.010 10.806 1.00 94.25 94 ARG A O 1
ATOM 756 N N . THR A 1 95 ? -5.827 17.476 10.946 1.00 95.12 95 THR A N 1
ATOM 757 C CA . THR A 1 95 ? -5.648 17.828 12.353 1.00 95.12 95 THR A CA 1
ATOM 758 C C . THR A 1 95 ? -6.990 17.960 13.051 1.00 95.12 95 THR A C 1
ATOM 760 O O . THR A 1 95 ? -7.919 18.501 12.451 1.00 95.12 95 THR A O 1
ATOM 763 N N . VAL A 1 96 ? -7.052 17.582 14.325 1.00 95.56 96 VAL A N 1
ATOM 764 C CA . VAL A 1 96 ? -8.209 17.805 15.212 1.00 95.56 96 VAL A CA 1
ATOM 765 C C . VAL A 1 96 ? -7.812 18.669 16.404 1.00 95.56 96 VAL A C 1
ATOM 767 O O . VAL A 1 96 ? -6.629 18.747 16.749 1.00 95.56 96 VAL A O 1
ATOM 770 N N . ALA A 1 97 ? -8.785 19.341 17.020 1.00 94.19 97 ALA A N 1
ATOM 771 C CA . ALA A 1 97 ? -8.545 20.082 18.256 1.00 94.19 97 ALA A CA 1
ATOM 772 C C . ALA A 1 97 ? -8.514 19.136 19.465 1.00 94.19 97 ALA A C 1
ATOM 774 O O . ALA A 1 97 ? -7.681 19.317 20.350 1.00 94.19 97 ALA A O 1
ATOM 775 N N . ASP A 1 98 ? -9.375 18.115 19.464 1.00 94.31 98 ASP A N 1
ATOM 776 C CA . ASP A 1 98 ? -9.465 17.096 20.507 1.00 94.31 98 ASP A CA 1
ATOM 777 C C . ASP A 1 98 ? -9.244 15.684 19.916 1.00 94.31 98 ASP A C 1
ATOM 779 O O . ASP A 1 98 ? -9.963 15.280 18.997 1.00 94.31 98 ASP A O 1
ATOM 783 N N . PRO A 1 99 ? -8.286 14.881 20.428 1.00 94.19 99 PRO A N 1
ATOM 784 C CA . PRO A 1 99 ? -8.125 13.477 20.040 1.00 94.19 99 PRO A CA 1
ATOM 785 C C . PRO A 1 99 ? -9.397 12.629 20.167 1.00 94.19 99 PRO A C 1
ATOM 787 O O . PRO A 1 99 ? -9.527 11.624 19.465 1.00 94.19 99 PRO A O 1
ATOM 790 N N . ALA A 1 100 ? -10.344 13.006 21.034 1.00 95.94 100 ALA A N 1
ATOM 791 C CA . ALA A 1 100 ? -11.624 12.316 21.171 1.00 95.94 100 ALA A CA 1
ATOM 792 C C . ALA A 1 100 ? -12.429 12.288 19.855 1.00 95.94 100 ALA A C 1
ATOM 794 O O . ALA A 1 100 ? -13.166 11.331 19.603 1.00 95.94 100 ALA A O 1
ATOM 795 N N . GLU A 1 101 ? -12.226 13.265 18.968 1.00 96.62 101 GLU A N 1
ATOM 796 C CA . GLU A 1 101 ? -12.833 13.304 17.632 1.00 96.62 101 GLU A CA 1
ATOM 797 C C . GLU A 1 101 ? -12.372 12.127 16.747 1.00 96.62 101 GLU A C 1
ATOM 799 O O . GLU A 1 101 ? -13.104 11.669 15.868 1.00 96.62 101 GLU A O 1
ATOM 804 N N . LEU A 1 102 ? -11.184 11.564 17.005 1.00 97.88 102 LEU A N 1
ATOM 805 C CA . LEU A 1 102 ? -10.616 10.454 16.230 1.00 97.88 102 LEU A CA 1
ATOM 806 C C . LEU A 1 102 ? -11.080 9.073 16.703 1.00 97.88 102 LEU A C 1
ATOM 808 O O . LEU A 1 102 ? -10.768 8.073 16.054 1.00 97.88 102 LEU A O 1
ATOM 812 N N . ARG A 1 103 ? -11.870 8.974 17.779 1.00 97.25 103 ARG A N 1
ATOM 813 C CA . ARG A 1 103 ? -12.278 7.682 18.366 1.00 97.25 103 ARG A CA 1
ATOM 814 C C . ARG A 1 103 ? -13.058 6.790 17.405 1.00 97.25 103 ARG A C 1
ATOM 816 O O . ARG A 1 103 ? -12.936 5.567 17.453 1.00 97.25 103 ARG A O 1
ATOM 823 N N . ALA A 1 104 ? -13.872 7.376 16.529 1.00 97.06 104 ALA A N 1
ATOM 824 C CA . ALA A 1 104 ? -14.591 6.609 15.514 1.00 97.06 104 ALA A CA 1
ATOM 825 C C . ALA A 1 104 ? -13.628 5.996 14.481 1.00 97.06 104 ALA A C 1
ATOM 827 O O . ALA A 1 104 ? -13.764 4.815 14.148 1.00 97.06 104 ALA A O 1
ATOM 828 N N . ALA A 1 105 ? -12.636 6.771 14.031 1.00 97.62 105 ALA A N 1
ATOM 829 C CA . ALA A 1 105 ? -11.600 6.315 13.109 1.00 97.62 105 ALA A CA 1
ATOM 830 C C . ALA A 1 105 ? -10.687 5.267 13.759 1.00 97.62 105 ALA A C 1
ATOM 832 O O . ALA A 1 105 ? -10.395 4.255 13.133 1.00 97.62 105 ALA A O 1
ATOM 833 N N . GLU A 1 106 ? -10.321 5.456 15.028 1.00 97.88 106 GLU A N 1
ATOM 834 C CA . GLU A 1 106 ? -9.555 4.501 15.834 1.00 97.88 106 GLU A CA 1
ATOM 835 C C . GLU A 1 106 ? -10.259 3.139 15.913 1.00 97.88 106 GLU A C 1
ATOM 837 O O . GLU A 1 106 ? -9.691 2.116 15.532 1.00 97.88 106 GLU A O 1
ATOM 842 N N . ARG A 1 107 ? -11.536 3.118 16.322 1.00 97.00 107 ARG A N 1
ATOM 843 C CA . ARG A 1 107 ? -12.330 1.879 16.365 1.00 97.00 107 ARG A CA 1
ATOM 844 C C . ARG A 1 107 ? -12.490 1.255 14.983 1.00 97.00 107 ARG A C 1
ATOM 846 O O . ARG A 1 107 ? -12.467 0.035 14.855 1.00 97.00 107 ARG A O 1
ATOM 853 N N . GLY A 1 108 ? -12.682 2.080 13.953 1.00 95.50 108 GLY A N 1
ATOM 854 C CA . GLY A 1 108 ? -12.733 1.624 12.567 1.00 95.50 108 GLY A CA 1
ATOM 855 C C . GLY A 1 108 ? -11.443 0.917 12.164 1.00 95.50 108 GLY A C 1
ATOM 856 O O . GLY A 1 108 ? -11.496 -0.200 11.667 1.00 95.50 108 GLY A O 1
ATOM 857 N N . LEU A 1 109 ? -10.301 1.533 12.445 1.00 95.44 109 LEU A N 1
ATOM 858 C CA . LEU A 1 109 ? -8.969 1.021 12.147 1.00 95.44 109 LEU A CA 1
ATOM 859 C C . LEU A 1 109 ? -8.684 -0.291 12.866 1.00 95.44 109 LEU A C 1
ATOM 861 O O . LEU A 1 109 ? -8.301 -1.251 12.207 1.00 95.44 109 LEU A O 1
ATOM 865 N N . ILE A 1 110 ? -8.943 -0.363 14.172 1.00 95.00 110 ILE A N 1
ATOM 866 C CA . ILE A 1 110 ? -8.758 -1.591 14.956 1.00 95.00 110 ILE A CA 1
ATOM 867 C C . ILE A 1 110 ? -9.606 -2.726 14.377 1.00 95.00 110 ILE A C 1
ATOM 869 O O . ILE A 1 110 ? -9.067 -3.789 14.081 1.00 95.00 110 ILE A O 1
ATOM 873 N N . ARG A 1 111 ? -10.891 -2.479 14.080 1.00 92.75 111 ARG A N 1
ATOM 874 C CA . ARG A 1 111 ? -11.745 -3.488 13.434 1.00 92.75 111 ARG A CA 1
ATOM 875 C C . ARG A 1 111 ? -11.200 -3.946 12.084 1.00 92.75 111 ARG A C 1
ATOM 877 O O . ARG A 1 111 ? -11.286 -5.126 11.770 1.00 92.75 111 ARG A O 1
ATOM 884 N N . GLN A 1 112 ? -10.656 -3.040 11.269 1.00 92.69 112 GLN A N 1
ATOM 885 C CA . GLN A 1 112 ? -10.058 -3.421 9.985 1.00 92.69 112 GLN A CA 1
ATOM 886 C C . GLN A 1 112 ? -8.774 -4.240 10.185 1.00 92.69 112 GLN A C 1
ATOM 888 O O . GLN A 1 112 ? -8.555 -5.196 9.450 1.00 92.69 112 GLN A O 1
ATOM 893 N N . ILE A 1 113 ? -7.955 -3.928 11.193 1.00 89.25 113 ILE A N 1
ATOM 894 C CA . ILE A 1 113 ? -6.773 -4.730 11.540 1.00 89.25 113 ILE A CA 1
ATOM 895 C C . ILE A 1 113 ? -7.200 -6.134 11.967 1.00 89.25 113 ILE A C 1
ATOM 897 O O . ILE A 1 113 ? -6.653 -7.109 11.458 1.00 89.25 113 ILE A O 1
ATOM 901 N N . GLU A 1 114 ? -8.203 -6.245 12.839 1.00 86.81 114 GLU A N 1
ATOM 902 C CA . GLU A 1 114 ? -8.731 -7.508 13.368 1.00 86.81 114 GLU A CA 1
ATOM 903 C C . GLU A 1 114 ? -9.442 -8.357 12.306 1.00 86.81 114 GLU A C 1
ATOM 905 O O . GLU A 1 114 ? -9.278 -9.577 12.298 1.00 86.81 114 GLU A O 1
ATOM 910 N N . ALA A 1 115 ? -10.168 -7.730 11.377 1.00 84.00 115 ALA A N 1
ATOM 911 C CA . ALA A 1 115 ? -10.866 -8.407 10.283 1.00 84.00 115 ALA A CA 1
ATOM 912 C C . ALA A 1 115 ? -9.989 -8.643 9.036 1.00 84.00 115 ALA A C 1
ATOM 914 O O . ALA A 1 115 ? -10.397 -9.369 8.135 1.00 84.00 115 ALA A O 1
ATOM 915 N N . GLY A 1 116 ? -8.806 -8.022 8.957 1.00 74.94 116 GLY A N 1
ATOM 916 C CA . GLY A 1 116 ? -7.912 -8.054 7.792 1.00 74.94 116 GLY A CA 1
ATOM 917 C C . GLY A 1 116 ? -8.154 -6.933 6.767 1.00 74.94 116 GLY A C 1
ATOM 918 O O . GLY A 1 116 ? -7.304 -6.633 5.943 1.00 74.94 116 GLY A O 1
ATOM 919 N N . GLY A 1 117 ? -9.263 -6.208 6.789 1.00 86.00 117 GLY A N 1
ATOM 920 C CA . GLY A 1 117 ? -9.461 -5.133 5.814 1.00 86.00 117 GLY A CA 1
ATOM 921 C C . GLY A 1 117 ? -9.719 -5.653 4.403 1.00 86.00 117 GLY A C 1
ATOM 922 O O . GLY A 1 117 ? -10.673 -6.399 4.202 1.00 86.00 117 GLY A O 1
ATOM 923 N N . ARG A 1 118 ? -8.932 -5.232 3.402 1.00 92.44 118 ARG A N 1
ATOM 924 C CA . ARG A 1 118 ? -9.078 -5.715 2.013 1.00 92.44 118 ARG A CA 1
ATOM 925 C C . ARG A 1 118 ? -7.883 -6.531 1.567 1.00 92.44 118 ARG A C 1
ATOM 927 O O . ARG A 1 118 ? -6.757 -6.118 1.810 1.00 92.44 118 ARG A O 1
ATOM 934 N N . VAL A 1 119 ? -8.123 -7.626 0.852 1.00 92.88 119 VAL A N 1
ATOM 935 C CA . VAL A 1 119 ? -7.036 -8.407 0.258 1.00 92.8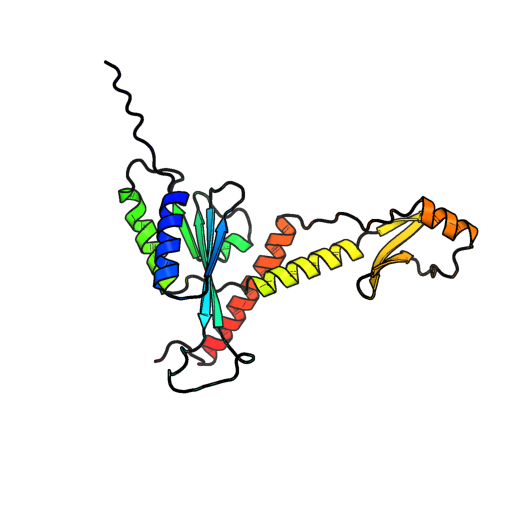8 119 VAL A CA 1
ATOM 936 C C . VAL A 1 119 ? -6.251 -7.550 -0.736 1.00 92.88 119 VAL A C 1
ATOM 938 O O . VAL A 1 119 ? -6.825 -6.887 -1.607 1.00 92.88 119 VAL A O 1
ATOM 941 N N . ILE A 1 120 ? -4.934 -7.573 -0.576 1.00 95.19 120 ILE A N 1
ATOM 942 C CA . ILE A 1 120 ? -3.941 -6.925 -1.430 1.00 95.19 120 ILE A CA 1
ATOM 943 C C . ILE A 1 120 ? -2.866 -7.944 -1.815 1.00 95.19 120 ILE A C 1
ATOM 945 O O . ILE A 1 120 ? -2.806 -9.043 -1.266 1.00 95.19 120 ILE A O 1
ATOM 949 N N . ALA A 1 121 ? -2.014 -7.579 -2.769 1.00 92.62 121 ALA A N 1
ATOM 950 C CA . ALA A 1 121 ? -0.896 -8.423 -3.160 1.00 92.62 121 ALA A CA 1
ATOM 951 C C . ALA A 1 121 ? 0.186 -8.501 -2.076 1.00 92.62 121 ALA A C 1
ATOM 953 O O . ALA A 1 121 ? 0.333 -7.591 -1.252 1.00 92.62 121 ALA A O 1
ATOM 954 N N . ASP A 1 122 ? 0.984 -9.567 -2.144 1.00 92.44 122 ASP A N 1
ATOM 955 C CA . ASP A 1 122 ? 2.190 -9.704 -1.337 1.00 92.44 122 ASP A CA 1
ATOM 956 C C . ASP A 1 122 ? 3.165 -8.542 -1.623 1.00 92.44 122 ASP A C 1
ATOM 958 O O . ASP A 1 122 ? 3.486 -8.281 -2.789 1.00 92.44 122 ASP A O 1
ATOM 962 N N . PRO A 1 123 ? 3.645 -7.816 -0.594 1.00 89.94 123 PRO A N 1
ATOM 963 C CA . PRO A 1 123 ? 4.653 -6.774 -0.757 1.00 89.94 123 PRO A CA 1
ATOM 964 C C . PRO A 1 123 ? 5.913 -7.223 -1.509 1.00 89.94 123 PRO A C 1
ATOM 966 O O . PRO A 1 123 ? 6.464 -6.429 -2.275 1.00 89.94 123 PRO A O 1
ATOM 969 N N . GLU A 1 124 ? 6.358 -8.466 -1.320 1.00 88.12 124 GLU A N 1
ATOM 970 C CA . GLU A 1 124 ? 7.520 -9.029 -2.009 1.00 88.12 124 GLU A CA 1
ATOM 971 C C . GLU A 1 124 ? 7.227 -9.272 -3.487 1.00 88.12 124 GLU A C 1
ATOM 973 O O . GLU A 1 124 ? 8.000 -8.847 -4.344 1.00 88.12 124 GLU A O 1
ATOM 978 N N . GLU A 1 125 ? 6.060 -9.828 -3.811 1.00 88.81 125 GLU A N 1
ATOM 979 C CA . GLU A 1 125 ? 5.629 -9.995 -5.201 1.00 88.81 125 GLU A CA 1
ATOM 980 C C . GLU A 1 125 ? 5.510 -8.642 -5.920 1.00 88.81 125 GLU A C 1
ATOM 982 O O . GLU A 1 125 ? 5.945 -8.473 -7.063 1.00 88.81 125 GLU A O 1
ATOM 987 N N . VAL A 1 126 ? 4.970 -7.632 -5.233 1.00 89.88 126 VAL A N 1
ATOM 988 C CA . VAL A 1 126 ? 4.926 -6.258 -5.745 1.00 89.88 126 VAL A CA 1
ATOM 989 C C . VAL A 1 126 ? 6.334 -5.732 -6.006 1.00 89.88 126 VAL A C 1
ATOM 991 O O . VAL A 1 126 ? 6.570 -5.123 -7.052 1.00 89.88 126 VAL A O 1
ATOM 994 N N . ARG A 1 127 ? 7.277 -5.950 -5.084 1.00 86.69 127 ARG A N 1
ATOM 995 C CA . ARG A 1 127 ? 8.676 -5.527 -5.231 1.00 86.69 127 ARG A CA 1
ATOM 996 C C . ARG A 1 127 ? 9.327 -6.194 -6.445 1.00 86.69 127 ARG A C 1
ATOM 998 O O . ARG A 1 127 ? 9.935 -5.502 -7.262 1.00 86.69 127 ARG A O 1
ATOM 1005 N N . GLU A 1 128 ? 9.159 -7.499 -6.613 1.00 85.12 128 GLU A N 1
ATOM 1006 C CA . GLU A 1 128 ? 9.688 -8.251 -7.756 1.00 85.12 128 GLU A CA 1
ATOM 1007 C C . GLU A 1 128 ? 9.093 -7.784 -9.088 1.00 85.12 128 GLU A C 1
ATOM 1009 O O . GLU A 1 128 ? 9.828 -7.534 -10.049 1.00 85.12 128 GLU A O 1
ATOM 1014 N N . ALA A 1 129 ? 7.777 -7.576 -9.143 1.00 89.50 129 ALA A N 1
ATOM 1015 C CA . ALA A 1 129 ? 7.106 -7.068 -10.334 1.00 89.50 129 ALA A CA 1
ATOM 1016 C C . ALA A 1 129 ? 7.542 -5.639 -10.690 1.00 89.50 129 ALA A C 1
ATOM 1018 O O . ALA A 1 129 ? 7.689 -5.313 -11.869 1.00 89.50 129 ALA A O 1
ATOM 1019 N N . MET A 1 130 ? 7.801 -4.788 -9.691 1.00 89.69 130 MET A N 1
ATOM 1020 C CA . MET A 1 130 ? 8.384 -3.460 -9.907 1.00 89.69 130 MET A CA 1
ATOM 1021 C C . MET A 1 130 ? 9.781 -3.556 -10.515 1.00 89.69 130 MET A C 1
ATOM 1023 O O . MET A 1 130 ? 10.074 -2.852 -11.482 1.00 89.69 130 MET A O 1
ATOM 1027 N N . PHE A 1 131 ? 10.629 -4.451 -10.001 1.00 85.31 131 PHE A N 1
ATOM 1028 C CA . PHE A 1 131 ? 11.950 -4.699 -10.577 1.00 85.31 131 PHE A CA 1
ATOM 1029 C C . PHE A 1 131 ? 11.860 -5.254 -12.005 1.00 85.31 131 PHE A C 1
ATOM 1031 O O . PHE A 1 131 ? 12.626 -4.839 -12.875 1.00 85.31 131 PHE A O 1
ATOM 1038 N N . ALA A 1 132 ? 10.912 -6.146 -12.294 1.00 84.88 132 ALA A N 1
ATOM 1039 C CA . ALA A 1 132 ? 10.678 -6.655 -13.645 1.00 84.88 132 ALA A CA 1
ATOM 1040 C C . ALA A 1 132 ? 10.197 -5.557 -14.614 1.00 84.88 132 ALA A C 1
ATOM 1042 O O . ALA A 1 132 ? 10.710 -5.448 -15.731 1.00 84.88 132 ALA A O 1
ATOM 1043 N N . ALA A 1 133 ? 9.270 -4.698 -14.182 1.00 86.31 133 ALA A N 1
ATOM 1044 C CA . ALA A 1 133 ? 8.796 -3.562 -14.971 1.00 86.31 133 ALA A CA 1
ATOM 1045 C C . ALA A 1 133 ? 9.919 -2.545 -15.234 1.00 86.31 133 ALA A C 1
ATOM 1047 O O . ALA A 1 133 ? 10.073 -2.063 -16.356 1.00 86.31 133 ALA A O 1
ATOM 1048 N N . PHE A 1 134 ? 10.752 -2.271 -14.226 1.00 84.62 134 PHE A N 1
ATOM 1049 C CA . PHE A 1 134 ? 11.950 -1.448 -14.372 1.00 84.62 134 PHE A CA 1
ATOM 1050 C C . PHE A 1 134 ? 12.910 -2.024 -15.420 1.00 84.62 134 PHE A C 1
ATOM 1052 O O . PHE A 1 134 ? 13.344 -1.292 -16.311 1.00 84.62 134 PHE A O 1
ATOM 1059 N N . ARG A 1 135 ? 13.211 -3.329 -15.348 1.00 80.75 135 ARG A N 1
ATOM 1060 C CA . ARG A 1 135 ? 14.088 -4.011 -16.314 1.00 80.75 135 ARG A CA 1
ATOM 1061 C C . ARG A 1 135 ? 13.544 -3.911 -17.732 1.00 80.75 135 ARG A C 1
ATOM 1063 O O . ARG A 1 135 ? 14.254 -3.446 -18.613 1.00 80.75 135 ARG A O 1
ATOM 1070 N N . THR A 1 136 ? 12.258 -4.207 -17.908 1.00 82.56 136 THR A N 1
ATOM 1071 C CA . THR A 1 136 ? 11.570 -4.119 -19.206 1.00 82.56 136 THR A CA 1
ATOM 1072 C C . THR A 1 136 ? 11.653 -2.711 -19.796 1.00 82.56 136 THR A C 1
ATOM 1074 O O . THR A 1 136 ? 11.993 -2.539 -20.965 1.00 82.56 136 THR A O 1
ATOM 1077 N N . LYS A 1 137 ? 11.397 -1.676 -18.983 1.00 80.88 137 LYS A N 1
ATOM 1078 C CA . LYS A 1 137 ? 11.492 -0.280 -19.427 1.00 80.88 137 LYS A CA 1
ATOM 1079 C C . LYS A 1 137 ? 12.921 0.098 -19.815 1.00 80.88 137 LYS A C 1
ATOM 1081 O O . LYS A 1 137 ? 13.109 0.863 -20.754 1.00 80.88 137 LYS A O 1
ATOM 1086 N N . ARG A 1 138 ? 13.922 -0.434 -19.107 1.00 75.06 138 ARG A N 1
ATOM 1087 C CA . ARG A 1 138 ? 15.344 -0.205 -19.397 1.00 75.06 138 ARG A CA 1
ATOM 1088 C C . ARG A 1 138 ? 15.807 -0.919 -20.667 1.00 75.06 138 ARG A C 1
ATOM 1090 O O . ARG A 1 138 ? 16.522 -0.304 -21.452 1.00 75.06 138 ARG A O 1
ATOM 1097 N N . ASP A 1 139 ? 15.359 -2.153 -20.889 1.00 71.44 139 ASP A N 1
ATOM 1098 C CA . ASP A 1 139 ? 15.609 -2.916 -22.120 1.00 71.44 139 ASP A CA 1
ATOM 1099 C C . ASP A 1 139 ? 14.957 -2.259 -23.357 1.00 71.44 139 ASP A C 1
ATOM 1101 O O . ASP A 1 139 ? 15.456 -2.365 -24.476 1.00 71.44 139 ASP A O 1
ATOM 1105 N N . GLY A 1 140 ? 13.839 -1.552 -23.164 1.00 68.81 140 GLY A N 1
ATOM 1106 C CA . GLY A 1 140 ? 13.114 -0.849 -24.226 1.00 68.81 140 GLY A CA 1
ATOM 1107 C C . GLY A 1 140 ? 13.711 0.497 -24.659 1.00 68.81 140 GLY A C 1
ATOM 1108 O O . GLY A 1 140 ? 13.169 1.122 -25.567 1.00 68.81 140 GLY A O 1
ATOM 1109 N N . VAL A 1 141 ? 14.790 0.981 -24.028 1.00 69.88 141 VAL A N 1
ATOM 1110 C CA . VAL A 1 141 ? 15.384 2.283 -24.379 1.00 69.88 141 VAL A CA 1
ATOM 1111 C C . VAL A 1 141 ? 16.209 2.162 -25.658 1.00 69.88 141 VAL A C 1
ATOM 1113 O O . VAL A 1 141 ? 17.351 1.695 -25.627 1.00 69.88 141 VAL A O 1
ATOM 1116 N N . GLU A 1 142 ? 15.642 2.635 -26.768 1.00 70.38 142 GLU A N 1
ATOM 1117 C CA . GLU A 1 142 ? 16.365 2.830 -28.025 1.00 70.38 142 GLU A CA 1
ATOM 1118 C C . GLU A 1 142 ? 17.195 4.124 -27.993 1.00 70.38 142 GLU A C 1
ATOM 1120 O O . GLU A 1 142 ? 16.803 5.135 -27.404 1.00 70.38 142 GLU A O 1
ATOM 1125 N N . ARG A 1 143 ? 18.364 4.099 -28.630 1.00 66.88 143 ARG A N 1
ATOM 1126 C CA . ARG A 1 143 ? 19.243 5.250 -28.830 1.00 66.88 143 ARG A CA 1
ATOM 1127 C C . ARG A 1 143 ? 19.722 5.317 -30.275 1.00 66.88 143 ARG A C 1
ATOM 1129 O O . ARG A 1 143 ? 19.923 4.265 -30.891 1.00 66.88 143 ARG A O 1
ATOM 1136 N N . PRO A 1 144 ? 19.959 6.531 -30.797 1.00 62.22 144 PRO A N 1
ATOM 1137 C CA . PRO A 1 144 ? 20.682 6.687 -32.043 1.00 62.22 144 PRO A CA 1
ATOM 1138 C C . PRO A 1 144 ? 22.093 6.122 -31.872 1.00 62.22 144 PRO A C 1
ATOM 1140 O O . PRO A 1 144 ? 22.786 6.384 -30.887 1.00 62.22 144 PRO A O 1
ATOM 1143 N N . GLY A 1 145 ? 22.482 5.296 -32.824 1.00 62.94 145 GLY A N 1
ATOM 1144 C CA . GLY A 1 145 ? 23.785 4.680 -32.925 1.00 62.94 145 GLY A CA 1
ATOM 1145 C C . GLY A 1 145 ? 24.726 5.437 -33.845 1.00 62.94 145 GLY A C 1
ATOM 1146 O O . GLY A 1 145 ? 24.314 6.358 -34.558 1.00 62.94 145 GLY A O 1
ATOM 1147 N N . PRO A 1 146 ? 25.993 5.001 -33.897 1.00 55.12 146 PRO A N 1
ATOM 1148 C CA . PRO A 1 146 ? 26.901 5.431 -34.949 1.00 55.12 146 PRO A CA 1
ATOM 1149 C C . PRO A 1 146 ? 26.277 5.140 -36.322 1.00 55.12 146 PRO A C 1
ATOM 1151 O O . PRO A 1 146 ? 25.651 4.096 -36.504 1.00 55.12 146 PRO A O 1
ATOM 1154 N N . ALA A 1 147 ? 26.446 6.065 -37.271 1.00 59.47 147 ALA A N 1
ATOM 1155 C CA . ALA A 1 147 ? 25.900 5.981 -38.632 1.00 59.47 147 ALA A CA 1
ATOM 1156 C C . ALA A 1 147 ? 24.357 5.957 -38.745 1.00 59.47 147 ALA A C 1
ATOM 1158 O O . ALA A 1 147 ? 23.825 5.551 -39.773 1.00 59.47 147 ALA A O 1
ATOM 1159 N N . GLY A 1 148 ? 23.625 6.412 -37.720 1.00 62.16 148 GLY A N 1
ATOM 1160 C CA . GLY A 1 148 ? 22.169 6.608 -37.799 1.00 62.16 148 GLY A CA 1
ATOM 1161 C C . GLY A 1 148 ? 21.312 5.362 -37.539 1.00 62.16 148 GLY A C 1
ATOM 1162 O O . GLY A 1 148 ? 20.089 5.462 -37.581 1.00 62.16 148 GLY A O 1
ATOM 1163 N N . GLY A 1 149 ? 21.914 4.207 -37.228 1.00 65.62 149 GLY A N 1
ATOM 1164 C CA . GLY A 1 149 ? 21.172 2.999 -36.830 1.00 65.62 149 GLY A CA 1
ATOM 1165 C C . GLY A 1 149 ? 20.588 3.098 -35.417 1.00 65.62 149 GLY A C 1
ATOM 1166 O O . GLY A 1 149 ? 21.035 3.922 -34.621 1.00 65.62 149 GLY A O 1
ATOM 1167 N N . ARG A 1 150 ? 19.616 2.254 -35.052 1.00 69.31 150 ARG A N 1
ATOM 1168 C CA . ARG A 1 150 ? 19.048 2.237 -33.688 1.00 69.31 150 ARG A CA 1
ATOM 1169 C C . ARG A 1 150 ? 19.673 1.144 -32.836 1.00 69.31 150 ARG A C 1
ATOM 1171 O O . ARG A 1 150 ? 19.899 0.027 -33.293 1.00 69.31 150 ARG A O 1
ATOM 1178 N N . TRP A 1 151 ? 19.945 1.456 -31.576 1.00 70.19 151 TRP A N 1
ATOM 1179 C CA . TRP A 1 151 ? 20.543 0.532 -30.613 1.00 70.19 151 TRP A CA 1
ATOM 1180 C C . TRP A 1 151 ? 19.702 0.480 -29.350 1.00 70.19 151 TRP A C 1
ATOM 1182 O O . TRP A 1 151 ? 19.174 1.500 -28.930 1.00 70.19 151 TRP A O 1
ATOM 1192 N N . ARG A 1 152 ? 19.609 -0.683 -28.710 1.00 71.12 152 ARG A N 1
ATOM 1193 C CA . ARG A 1 152 ? 18.917 -0.850 -27.428 1.00 71.12 152 ARG A CA 1
ATOM 1194 C C . ARG A 1 152 ? 19.797 -1.567 -26.420 1.00 71.12 152 ARG A C 1
ATOM 1196 O O . ARG A 1 152 ? 20.640 -2.390 -26.785 1.00 71.12 152 ARG A O 1
ATOM 1203 N N . TRP A 1 153 ? 19.593 -1.265 -25.146 1.00 68.56 153 TRP A N 1
ATOM 1204 C CA . TRP A 1 153 ? 20.182 -2.050 -24.069 1.00 68.56 153 TRP A CA 1
ATOM 1205 C C . TRP A 1 153 ? 19.432 -3.370 -23.923 1.00 68.56 153 TRP A C 1
ATOM 1207 O O . TRP A 1 153 ? 18.221 -3.426 -24.084 1.00 68.56 153 TRP A O 1
ATOM 1217 N N . ARG A 1 154 ? 20.158 -4.445 -23.634 1.00 69.88 154 ARG A N 1
ATOM 1218 C CA . ARG A 1 154 ? 19.573 -5.731 -23.276 1.00 69.88 154 ARG A CA 1
ATOM 1219 C C . ARG A 1 154 ? 20.348 -6.338 -22.122 1.00 69.88 154 ARG A C 1
ATOM 1221 O O . ARG A 1 154 ? 21.576 -6.464 -22.193 1.00 69.88 154 ARG A O 1
ATOM 1228 N N . GLU A 1 155 ? 19.643 -6.747 -21.079 1.00 64.12 155 GLU A N 1
ATOM 1229 C CA . GLU A 1 155 ? 20.233 -7.557 -20.017 1.00 64.12 155 GLU A CA 1
ATOM 1230 C C . GLU A 1 155 ? 20.554 -8.977 -20.532 1.00 64.12 155 GLU A C 1
ATOM 1232 O O . GLU A 1 155 ? 19.701 -9.679 -21.080 1.00 64.12 155 GLU A O 1
ATOM 1237 N N . LYS A 1 156 ? 21.808 -9.423 -20.368 1.00 64.31 156 LYS A N 1
ATOM 1238 C CA . LYS A 1 156 ? 22.237 -10.810 -20.606 1.00 64.31 156 LYS A CA 1
ATOM 1239 C C . LYS A 1 156 ? 23.165 -11.253 -19.477 1.00 64.31 156 LYS A C 1
ATOM 1241 O O . LYS A 1 156 ? 24.269 -10.728 -19.345 1.00 64.31 156 LYS A O 1
ATOM 1246 N N . SER A 1 157 ? 22.736 -12.244 -18.692 1.00 63.00 157 SER A N 1
ATOM 1247 C CA . SER A 1 157 ? 23.526 -12.824 -17.591 1.00 63.00 157 SER A CA 1
ATOM 1248 C C . SER A 1 157 ? 23.981 -11.781 -16.558 1.00 63.00 157 SER A C 1
ATOM 1250 O O . SER A 1 157 ? 25.162 -11.718 -16.225 1.00 63.00 157 SER A O 1
ATOM 1252 N N . LEU A 1 158 ? 23.057 -10.924 -16.100 1.00 54.25 158 LEU A N 1
ATOM 1253 C CA . LEU A 1 158 ? 23.313 -9.833 -15.140 1.00 54.25 158 LEU A CA 1
ATOM 1254 C C . LEU A 1 158 ? 24.322 -8.772 -15.627 1.00 54.25 158 LEU A C 1
ATOM 1256 O O . LEU A 1 158 ? 24.773 -7.927 -14.855 1.00 54.25 158 LEU A O 1
ATOM 1260 N N . ARG A 1 159 ? 24.683 -8.794 -16.916 1.00 58.53 159 ARG A N 1
ATOM 1261 C CA . ARG A 1 159 ? 25.483 -7.760 -17.576 1.00 58.53 159 ARG A CA 1
ATOM 1262 C C . ARG A 1 159 ? 24.646 -7.079 -18.647 1.00 58.53 159 ARG A C 1
ATOM 1264 O O . ARG A 1 159 ? 23.922 -7.727 -19.403 1.00 58.53 159 ARG A O 1
ATOM 1271 N N . TRP A 1 160 ? 24.778 -5.764 -18.735 1.00 58.88 160 TRP A N 1
ATOM 1272 C CA . TRP A 1 160 ? 24.096 -4.963 -19.743 1.00 58.88 160 TRP A CA 1
ATOM 1273 C C . TRP A 1 160 ? 24.921 -4.949 -21.025 1.00 58.88 160 TRP A C 1
ATOM 1275 O O . TRP A 1 160 ? 26.120 -4.672 -20.994 1.00 58.88 160 TRP A O 1
ATOM 1285 N N . LYS A 1 161 ? 24.290 -5.281 -22.153 1.00 64.88 161 LYS A N 1
ATOM 1286 C CA . LYS A 1 161 ? 24.914 -5.217 -23.477 1.00 64.88 161 LYS A CA 1
ATOM 1287 C C . LYS A 1 161 ? 24.096 -4.315 -24.384 1.00 64.88 161 LYS A C 1
ATOM 1289 O O . LYS A 1 161 ? 22.872 -4.413 -24.407 1.00 64.88 161 LYS A O 1
ATOM 1294 N N . LEU A 1 162 ? 24.774 -3.466 -25.145 1.00 62.69 162 LEU A N 1
ATOM 1295 C CA . LEU A 1 162 ? 24.136 -2.722 -26.220 1.00 62.69 162 LEU A CA 1
ATOM 1296 C C . LEU A 1 162 ? 24.037 -3.628 -27.454 1.00 62.69 162 LEU A C 1
ATOM 1298 O O . LEU A 1 162 ? 25.017 -4.270 -27.835 1.00 62.69 162 LEU A O 1
ATOM 1302 N N . ILE A 1 163 ? 22.855 -3.702 -28.055 1.00 69.06 163 ILE A N 1
ATOM 1303 C CA . ILE A 1 163 ? 22.589 -4.476 -29.271 1.00 69.06 163 ILE A CA 1
ATOM 1304 C C . ILE A 1 163 ? 21.950 -3.568 -30.323 1.00 69.06 163 ILE A C 1
ATOM 1306 O O . ILE A 1 163 ? 21.138 -2.710 -29.977 1.00 69.06 163 ILE A O 1
ATOM 1310 N N . ALA A 1 164 ? 22.296 -3.744 -31.599 1.00 66.69 164 ALA A N 1
ATOM 1311 C CA . ALA A 1 164 ? 21.594 -3.048 -32.672 1.00 66.69 164 ALA A CA 1
ATOM 1312 C C . ALA A 1 164 ? 20.148 -3.565 -32.764 1.00 66.69 164 ALA A C 1
ATOM 1314 O O . ALA A 1 164 ? 19.893 -4.765 -32.631 1.00 66.69 164 ALA A O 1
ATOM 1315 N N . VAL A 1 165 ? 19.200 -2.652 -32.957 1.00 66.88 165 VAL A N 1
ATOM 1316 C CA . VAL A 1 165 ? 17.775 -2.954 -33.152 1.00 66.88 165 VAL A CA 1
ATOM 1317 C C . VAL A 1 165 ? 17.545 -3.480 -34.567 1.00 66.88 165 VAL A C 1
ATOM 1319 O O . VAL A 1 165 ? 16.799 -4.438 -34.744 1.00 66.88 165 VAL A O 1
ATOM 1322 N N . ASP A 1 166 ? 18.261 -2.93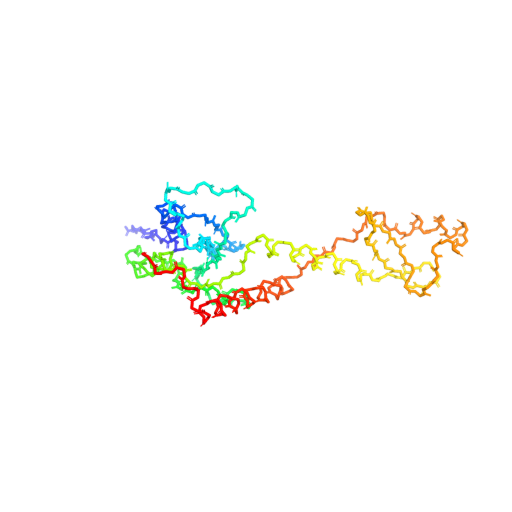2 -35.551 1.00 67.38 166 ASP A N 1
ATOM 1323 C CA . ASP A 1 166 ? 18.077 -3.221 -36.979 1.00 67.38 166 ASP A CA 1
ATOM 1324 C C . ASP A 1 166 ? 18.871 -4.463 -37.458 1.00 67.38 166 ASP A C 1
ATOM 1326 O O . ASP A 1 166 ? 19.238 -4.583 -38.622 1.00 67.38 166 ASP A O 1
ATOM 1330 N N . GLY A 1 167 ? 19.161 -5.405 -36.554 1.00 54.62 167 GLY A N 1
ATOM 1331 C CA . GLY A 1 167 ? 19.673 -6.734 -36.912 1.00 54.62 167 GLY A CA 1
ATOM 1332 C C . GLY A 1 167 ? 21.168 -6.844 -37.223 1.00 54.62 167 GLY A C 1
ATOM 1333 O O . GLY A 1 167 ? 21.629 -7.965 -37.401 1.00 54.62 167 GLY A O 1
ATOM 1334 N N . VAL A 1 168 ? 21.944 -5.752 -37.228 1.00 53.84 168 VAL A N 1
ATOM 1335 C CA . VAL A 1 168 ? 23.408 -5.821 -37.410 1.00 53.84 168 VAL A CA 1
ATOM 1336 C C . VAL A 1 168 ? 24.070 -6.337 -36.123 1.00 53.84 168 VAL A C 1
ATOM 1338 O O . VAL A 1 168 ? 24.048 -5.647 -35.097 1.00 53.84 168 VAL A O 1
ATOM 1341 N N . PRO A 1 169 ? 24.673 -7.536 -36.111 1.00 52.72 169 PRO A N 1
ATOM 1342 C CA . PRO A 1 169 ? 25.408 -8.018 -34.953 1.00 52.72 169 PRO A CA 1
ATOM 1343 C C . PRO A 1 169 ? 26.549 -7.052 -34.627 1.00 52.72 169 PRO A C 1
ATOM 1345 O O . PRO A 1 169 ? 27.297 -6.640 -35.506 1.00 52.72 169 PRO A O 1
ATOM 1348 N N . ALA A 1 170 ? 26.767 -6.744 -33.344 1.00 52.47 170 ALA A N 1
ATOM 1349 C CA . ALA A 1 170 ? 27.921 -5.937 -32.916 1.00 52.47 170 ALA A CA 1
ATOM 1350 C C . ALA A 1 170 ? 29.280 -6.542 -33.355 1.00 52.47 170 ALA A C 1
ATOM 1352 O O . ALA A 1 170 ? 30.309 -5.864 -33.333 1.00 52.47 170 ALA A O 1
ATOM 1353 N N . ALA A 1 171 ? 29.281 -7.825 -33.740 1.00 52.91 171 ALA A N 1
ATOM 1354 C CA . ALA A 1 171 ? 30.417 -8.525 -34.318 1.00 52.91 171 ALA A CA 1
ATOM 1355 C C . ALA A 1 171 ? 30.809 -7.987 -35.708 1.00 52.91 171 ALA A C 1
ATOM 1357 O O . ALA A 1 171 ? 32.005 -7.868 -35.960 1.00 52.91 171 ALA A O 1
ATOM 1358 N N . ASP A 1 172 ? 29.829 -7.575 -36.515 1.00 51.19 172 ASP A N 1
ATOM 1359 C CA . ASP A 1 172 ? 29.981 -7.143 -37.915 1.00 51.19 172 ASP A CA 1
ATOM 1360 C C . ASP A 1 172 ? 30.195 -5.629 -38.051 1.00 51.19 172 ASP A C 1
ATOM 1362 O O . ASP A 1 172 ? 30.310 -5.076 -39.142 1.00 51.19 172 ASP A O 1
ATOM 1366 N N . VAL A 1 173 ? 30.274 -4.944 -36.912 1.00 54.09 173 VAL A N 1
ATOM 1367 C CA . VAL A 1 173 ? 30.646 -3.538 -36.816 1.00 54.09 173 VAL A CA 1
ATOM 1368 C C . VAL A 1 173 ? 32.173 -3.438 -36.972 1.00 54.09 173 VAL A C 1
ATOM 1370 O O . VAL A 1 173 ? 32.886 -4.024 -36.145 1.00 54.09 173 VAL A O 1
ATOM 1373 N N . PRO A 1 174 ? 32.698 -2.711 -37.985 1.00 52.12 174 PRO A N 1
ATOM 1374 C CA . PRO A 1 174 ? 34.136 -2.584 -38.230 1.00 52.12 174 PRO A CA 1
ATOM 1375 C C . PRO A 1 174 ? 34.915 -2.189 -36.967 1.00 52.12 174 PRO A C 1
ATOM 1377 O O . PRO A 1 174 ? 34.411 -1.445 -36.121 1.00 52.12 174 PRO A O 1
ATOM 1380 N N . GLY A 1 175 ? 36.155 -2.670 -36.824 1.00 53.00 175 GLY A N 1
ATOM 1381 C CA . GLY A 1 175 ? 36.975 -2.468 -35.617 1.00 53.00 175 GLY A CA 1
ATOM 1382 C C . GLY A 1 175 ? 37.138 -0.999 -35.197 1.00 53.00 175 GLY A C 1
ATOM 1383 O O . GLY A 1 175 ? 37.151 -0.693 -34.002 1.00 53.00 175 GLY A O 1
ATOM 1384 N N . ASP A 1 176 ? 37.149 -0.083 -36.164 1.00 52.88 176 ASP A N 1
ATOM 1385 C CA . ASP A 1 176 ? 37.223 1.364 -35.929 1.00 52.88 176 ASP A CA 1
ATOM 1386 C C . ASP A 1 176 ? 35.913 1.930 -35.367 1.00 52.88 176 ASP A C 1
ATOM 1388 O O . ASP A 1 176 ? 35.917 2.801 -34.493 1.00 52.88 176 ASP A O 1
ATOM 1392 N N . VAL A 1 177 ? 34.778 1.353 -35.768 1.00 49.38 177 VAL A N 1
ATOM 1393 C CA . VAL A 1 177 ? 33.464 1.673 -35.209 1.00 49.38 177 VAL A CA 1
ATOM 1394 C C . VAL A 1 177 ? 33.318 1.078 -33.808 1.00 49.38 177 VAL A C 1
ATOM 1396 O O . VAL A 1 177 ? 32.730 1.735 -32.962 1.00 49.38 177 VAL A O 1
ATOM 1399 N N . ARG A 1 178 ? 33.926 -0.073 -33.473 1.00 52.25 178 ARG A N 1
ATOM 1400 C CA . ARG A 1 178 ? 33.964 -0.564 -32.072 1.00 52.25 178 ARG A CA 1
ATOM 1401 C C . ARG A 1 178 ? 34.676 0.409 -31.127 1.00 52.25 178 ARG A C 1
ATOM 1403 O O . ARG A 1 178 ? 34.214 0.610 -30.003 1.00 52.25 178 ARG A O 1
ATOM 1410 N N . ARG A 1 179 ? 35.767 1.044 -31.577 1.00 53.59 179 ARG A N 1
ATOM 1411 C CA . ARG A 1 179 ? 36.456 2.106 -30.817 1.00 53.59 179 ARG A CA 1
ATOM 1412 C C . ARG A 1 179 ? 35.609 3.378 -30.713 1.00 53.59 179 ARG A C 1
ATOM 1414 O O . ARG A 1 179 ? 35.599 4.007 -29.659 1.00 53.59 179 ARG A O 1
ATOM 1421 N N . LEU A 1 180 ? 34.859 3.722 -31.761 1.00 48.72 180 LEU A N 1
ATOM 1422 C CA . LEU A 1 180 ? 33.887 4.822 -31.740 1.00 48.72 180 LEU A CA 1
ATOM 1423 C C . LEU A 1 180 ? 32.712 4.534 -30.786 1.00 48.72 180 LEU A C 1
ATOM 1425 O O . LEU A 1 180 ? 32.357 5.379 -29.975 1.00 48.72 180 LEU A O 1
ATOM 1429 N N . VAL A 1 181 ? 32.155 3.323 -30.812 1.00 50.59 181 VAL A N 1
ATOM 1430 C CA . VAL A 1 181 ? 31.086 2.845 -29.920 1.00 50.59 181 VAL A CA 1
ATOM 1431 C C . VAL A 1 181 ? 31.538 2.935 -28.464 1.00 50.59 181 VAL A C 1
ATOM 1433 O O . VAL A 1 181 ? 30.804 3.471 -27.649 1.00 50.59 181 VAL A O 1
ATOM 1436 N N . ALA A 1 182 ? 32.766 2.531 -28.127 1.00 53.56 182 ALA A N 1
ATOM 1437 C CA . ALA A 1 182 ? 33.307 2.709 -26.774 1.00 53.56 182 ALA A CA 1
ATOM 1438 C C . ALA A 1 182 ? 33.464 4.189 -26.352 1.00 53.56 182 ALA A C 1
ATOM 1440 O O . ALA A 1 182 ? 33.472 4.486 -25.162 1.00 53.56 182 ALA A O 1
ATOM 1441 N N . ARG A 1 183 ? 33.578 5.114 -27.317 1.00 50.75 183 ARG A N 1
ATOM 1442 C CA . ARG A 1 183 ? 33.662 6.570 -27.098 1.00 50.75 183 ARG A CA 1
ATOM 1443 C C . ARG A 1 183 ? 32.294 7.254 -26.978 1.00 50.75 183 ARG A C 1
ATOM 1445 O O . ARG A 1 183 ? 32.197 8.265 -26.293 1.00 50.75 183 ARG A O 1
ATOM 1452 N N . PHE A 1 184 ? 31.267 6.734 -27.654 1.00 47.47 184 PHE A N 1
ATOM 1453 C CA . PHE A 1 184 ? 29.934 7.349 -27.753 1.00 47.47 184 PHE A CA 1
ATOM 1454 C C . PHE A 1 184 ? 28.839 6.616 -26.968 1.00 47.47 184 PHE A C 1
ATOM 1456 O O . PHE A 1 184 ? 27.769 7.180 -26.735 1.00 47.47 184 PHE A O 1
ATOM 1463 N N . VAL A 1 185 ? 29.074 5.371 -26.550 1.00 51.28 185 VAL A N 1
ATOM 1464 C CA . VAL A 1 185 ? 28.136 4.607 -25.726 1.00 51.28 185 VAL A CA 1
ATOM 1465 C C . VAL A 1 185 ? 28.484 4.829 -24.258 1.00 51.28 185 VAL A C 1
ATOM 1467 O O . VAL A 1 185 ? 29.554 4.402 -23.825 1.00 51.28 185 VAL A O 1
ATOM 1470 N N . PRO A 1 186 ? 27.597 5.461 -23.468 1.00 52.62 186 PRO A N 1
ATOM 1471 C CA . PRO A 1 186 ? 27.804 5.548 -22.033 1.00 52.62 186 PRO A CA 1
ATOM 1472 C C . PRO A 1 186 ? 27.942 4.135 -21.459 1.00 52.62 186 PRO A C 1
ATOM 1474 O O . PRO A 1 186 ? 27.095 3.274 -21.691 1.00 52.62 186 PRO A O 1
ATOM 1477 N N . THR A 1 187 ? 29.026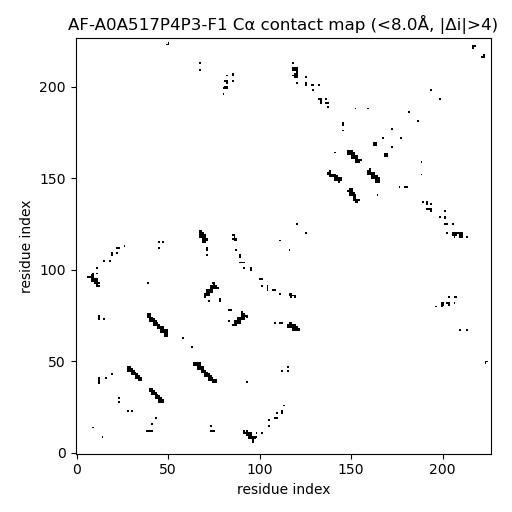 3.898 -20.721 1.00 53.91 187 THR A N 1
ATOM 1478 C CA . THR A 1 187 ? 29.309 2.636 -20.016 1.00 53.91 187 THR A CA 1
ATOM 1479 C C . THR A 1 187 ? 28.289 2.344 -18.920 1.00 53.91 187 THR A C 1
ATOM 1481 O O . THR A 1 187 ? 28.150 1.204 -18.476 1.00 53.91 187 THR A O 1
ATOM 1484 N N . GLU A 1 188 ? 27.542 3.366 -18.512 1.00 56.03 188 GLU A N 1
ATOM 1485 C CA . GLU A 1 188 ? 26.479 3.278 -17.532 1.00 56.03 188 GLU A CA 1
ATOM 1486 C C . GLU A 1 188 ? 25.130 3.115 -18.230 1.00 56.03 188 GLU A C 1
ATOM 1488 O O . GLU A 1 188 ? 24.685 3.948 -19.027 1.00 56.03 188 GLU A O 1
ATOM 1493 N N . ALA A 1 189 ? 24.452 2.014 -17.918 1.00 56.50 189 ALA A N 1
ATOM 1494 C CA . ALA A 1 189 ? 23.111 1.786 -18.418 1.00 56.50 189 ALA A CA 1
ATOM 1495 C C . ALA A 1 189 ? 22.164 2.885 -17.885 1.00 56.50 189 ALA A C 1
ATOM 1497 O O . ALA A 1 189 ? 22.302 3.319 -16.738 1.00 56.50 189 ALA A O 1
ATOM 1498 N N . PRO A 1 190 ? 21.169 3.330 -18.671 1.00 60.72 190 PRO A N 1
ATOM 1499 C CA . PRO A 1 190 ? 20.417 4.546 -18.384 1.00 60.72 190 PRO A CA 1
ATOM 1500 C C . PRO A 1 190 ? 19.744 4.501 -17.010 1.00 60.72 190 PRO A C 1
ATOM 1502 O O . PRO A 1 190 ? 19.222 3.455 -16.605 1.00 60.72 190 PRO A O 1
ATOM 1505 N N . ALA A 1 191 ? 19.732 5.649 -16.325 1.00 65.50 191 ALA A N 1
ATOM 1506 C CA . ALA A 1 191 ? 18.979 5.881 -15.096 1.00 65.50 191 ALA A CA 1
ATOM 1507 C C . ALA A 1 191 ? 17.474 5.958 -15.408 1.00 65.50 191 ALA A C 1
ATOM 1509 O O . ALA A 1 191 ? 16.842 7.009 -15.340 1.00 65.50 191 ALA A O 1
ATOM 1510 N N . VAL A 1 192 ? 16.898 4.833 -15.822 1.00 75.31 192 VAL A N 1
ATOM 1511 C CA . VAL A 1 192 ? 15.459 4.704 -16.043 1.00 75.31 192 VAL A CA 1
ATOM 1512 C C . VAL A 1 192 ? 14.769 4.677 -14.686 1.00 75.31 192 VAL A C 1
ATOM 1514 O O . VAL A 1 192 ? 15.275 4.079 -13.748 1.00 75.31 192 VAL A O 1
ATOM 1517 N N . ARG A 1 193 ? 13.614 5.326 -14.553 1.00 82.44 193 ARG A N 1
ATOM 1518 C CA . ARG A 1 193 ? 12.742 5.195 -13.379 1.00 82.44 193 ARG A CA 1
ATOM 1519 C C . ARG A 1 193 ? 11.319 4.904 -13.841 1.00 82.44 193 ARG A C 1
ATOM 1521 O O . ARG A 1 193 ? 10.882 5.376 -14.897 1.00 82.44 193 ARG A O 1
ATOM 1528 N N . LEU A 1 194 ? 10.594 4.120 -13.050 1.00 85.94 194 LEU A N 1
ATOM 1529 C CA . LEU A 1 194 ? 9.147 4.008 -13.203 1.00 85.94 194 LEU A CA 1
ATOM 1530 C C . LEU A 1 194 ? 8.509 5.285 -12.657 1.00 85.94 194 LEU A C 1
ATOM 1532 O O . LEU A 1 194 ? 8.775 5.688 -11.522 1.00 85.94 194 LEU A O 1
ATOM 1536 N N . THR A 1 195 ? 7.666 5.911 -13.464 1.00 89.81 195 THR A N 1
ATOM 1537 C CA . THR A 1 195 ? 6.809 7.018 -13.048 1.00 89.81 195 THR A CA 1
ATOM 1538 C C . THR A 1 195 ? 5.848 6.551 -11.949 1.00 89.81 195 THR A C 1
ATOM 1540 O O . THR A 1 195 ? 5.511 5.363 -11.888 1.00 89.81 195 THR A O 1
ATOM 1543 N N . PRO A 1 196 ? 5.342 7.458 -11.094 1.00 89.56 196 PRO A N 1
ATOM 1544 C CA . PRO A 1 196 ? 4.359 7.094 -10.071 1.00 89.56 196 PRO A CA 1
ATOM 1545 C C . PRO A 1 196 ? 3.119 6.387 -10.639 1.00 89.56 196 PRO A C 1
ATOM 1547 O O . PRO A 1 196 ? 2.583 5.475 -10.010 1.00 89.56 196 PRO A O 1
ATOM 1550 N N . ARG A 1 197 ? 2.701 6.757 -11.857 1.00 91.44 197 ARG A N 1
ATOM 1551 C CA . ARG A 1 197 ? 1.590 6.118 -12.569 1.00 91.44 197 ARG A CA 1
ATOM 1552 C C . ARG A 1 197 ? 1.895 4.664 -12.928 1.00 91.44 197 ARG A C 1
ATOM 1554 O O . ARG A 1 197 ? 1.131 3.791 -12.539 1.00 91.44 197 ARG A O 1
ATOM 1561 N N . GLU A 1 198 ? 3.033 4.393 -13.570 1.00 92.25 198 GLU A N 1
ATOM 1562 C CA . GLU A 1 198 ? 3.445 3.020 -13.916 1.00 92.25 198 GLU A CA 1
ATOM 1563 C C . GLU A 1 198 ? 3.571 2.139 -12.667 1.00 92.25 198 GLU A C 1
ATOM 1565 O O . GLU A 1 198 ? 3.130 0.990 -12.656 1.00 92.25 198 GLU A O 1
ATOM 1570 N N . GLN A 1 199 ? 4.126 2.690 -11.583 1.00 92.69 199 GLN A N 1
ATOM 1571 C CA . GLN A 1 199 ? 4.183 1.987 -10.306 1.00 92.69 199 GLN A CA 1
ATOM 1572 C C . GLN A 1 199 ? 2.774 1.683 -9.766 1.00 92.69 199 GLN A C 1
ATOM 1574 O O . GLN A 1 199 ? 2.508 0.580 -9.284 1.00 92.69 199 GLN A O 1
ATOM 1579 N N . SER A 1 200 ? 1.848 2.642 -9.846 1.00 93.81 200 SER A N 1
ATOM 1580 C CA . SER A 1 200 ? 0.457 2.420 -9.444 1.00 93.81 200 SER A CA 1
ATOM 1581 C C . SER A 1 200 ? -0.207 1.315 -10.266 1.00 93.81 200 SER A C 1
ATOM 1583 O O . SER A 1 200 ? -0.851 0.441 -9.688 1.00 93.81 200 SER A O 1
ATOM 1585 N N . ASP A 1 201 ? 0.007 1.294 -11.581 1.00 95.06 201 ASP A N 1
ATOM 1586 C CA . ASP A 1 201 ? -0.582 0.298 -12.480 1.00 95.06 201 ASP A CA 1
ATOM 1587 C C . ASP A 1 201 ? -0.052 -1.119 -12.211 1.00 95.06 201 ASP A C 1
ATOM 1589 O O . ASP A 1 201 ? -0.806 -2.093 -12.276 1.00 95.06 201 ASP A O 1
ATOM 1593 N N . VAL A 1 202 ? 1.232 -1.264 -11.859 1.00 93.69 202 VAL A N 1
ATOM 1594 C CA . VAL A 1 202 ? 1.796 -2.548 -11.405 1.00 93.69 202 VAL A CA 1
ATOM 1595 C C . VAL A 1 202 ? 1.120 -3.005 -10.109 1.00 93.69 202 VAL A C 1
ATOM 1597 O O . VAL A 1 202 ? 0.599 -4.118 -10.064 1.00 93.69 202 VAL A O 1
ATOM 1600 N N . ARG A 1 203 ? 1.054 -2.143 -9.082 1.00 95.06 203 ARG A N 1
ATOM 1601 C CA . ARG A 1 203 ? 0.420 -2.484 -7.790 1.00 95.06 203 ARG A CA 1
ATOM 1602 C C . ARG A 1 203 ? -1.049 -2.857 -7.957 1.00 95.06 203 ARG A C 1
ATOM 1604 O O . ARG A 1 203 ? -1.489 -3.852 -7.397 1.00 95.06 203 ARG A O 1
ATOM 1611 N N . HIS A 1 204 ? -1.796 -2.077 -8.737 1.00 95.56 204 HIS A N 1
ATOM 1612 C CA . HIS A 1 204 ? -3.227 -2.293 -8.923 1.00 95.56 204 HIS A CA 1
ATOM 1613 C C . HIS A 1 204 ? -3.527 -3.643 -9.585 1.00 95.56 204 HIS A C 1
ATOM 1615 O O . HIS A 1 204 ? -4.388 -4.379 -9.110 1.00 95.56 204 HIS A O 1
ATOM 1621 N N . ARG A 1 205 ? -2.788 -4.004 -10.645 1.00 96.38 205 ARG A N 1
ATOM 1622 C CA . ARG A 1 205 ? -2.959 -5.306 -11.313 1.00 96.38 205 ARG A CA 1
ATOM 1623 C C . ARG A 1 205 ? -2.706 -6.475 -10.364 1.00 96.38 205 ARG A C 1
ATOM 1625 O O . ARG A 1 205 ? -3.469 -7.436 -10.372 1.00 96.38 205 ARG A O 1
ATOM 1632 N N . LEU A 1 206 ? -1.669 -6.381 -9.534 1.00 94.75 206 LEU A N 1
ATOM 1633 C CA . LEU A 1 206 ? -1.358 -7.425 -8.559 1.00 94.75 206 LEU A CA 1
ATOM 1634 C C . LEU A 1 206 ? -2.419 -7.512 -7.460 1.00 94.75 206 LEU A C 1
ATOM 1636 O O . LEU A 1 206 ? -2.865 -8.610 -7.145 1.00 94.75 206 LEU A O 1
ATOM 1640 N N . ASN A 1 207 ? -2.874 -6.376 -6.925 1.00 95.00 207 ASN A N 1
ATOM 1641 C CA . ASN A 1 207 ? -3.950 -6.345 -5.932 1.00 95.00 207 ASN A CA 1
ATOM 1642 C C . ASN A 1 207 ? -5.247 -6.958 -6.474 1.00 95.00 207 ASN A C 1
ATOM 1644 O O . ASN A 1 207 ? -5.916 -7.702 -5.761 1.00 95.00 207 ASN A O 1
ATOM 1648 N N . ALA A 1 208 ? -5.601 -6.658 -7.727 1.00 93.94 208 ALA A N 1
ATOM 1649 C CA . ALA A 1 208 ? -6.771 -7.236 -8.381 1.00 93.94 208 ALA A CA 1
ATOM 1650 C C . ALA A 1 208 ? -6.645 -8.761 -8.506 1.00 93.94 208 ALA A C 1
ATOM 1652 O O . ALA A 1 208 ? -7.563 -9.480 -8.124 1.00 93.94 208 ALA A O 1
ATOM 1653 N N . ARG A 1 209 ? -5.482 -9.258 -8.947 1.00 94.56 209 ARG A N 1
ATOM 1654 C CA . ARG A 1 209 ? -5.224 -10.701 -9.041 1.00 94.56 209 ARG A CA 1
ATOM 1655 C C . ARG A 1 209 ? -5.269 -11.394 -7.678 1.00 94.56 209 ARG A C 1
ATOM 1657 O O . ARG A 1 209 ? -5.880 -12.448 -7.568 1.00 94.56 209 ARG A O 1
ATOM 1664 N N . ALA A 1 210 ? -4.658 -10.807 -6.649 1.00 91.44 210 ALA A N 1
ATOM 1665 C CA . ALA A 1 210 ? -4.682 -11.359 -5.294 1.00 91.44 210 ALA A CA 1
ATOM 1666 C C . ALA A 1 210 ? -6.115 -11.458 -4.745 1.00 91.44 210 ALA A C 1
ATOM 1668 O O . ALA A 1 210 ? -6.471 -12.442 -4.102 1.00 91.44 210 ALA A O 1
ATOM 1669 N N . ARG A 1 211 ? -6.953 -10.458 -5.041 1.00 93.38 211 ARG A N 1
ATOM 1670 C CA . ARG A 1 211 ? -8.369 -10.459 -4.668 1.00 93.38 211 ARG A CA 1
ATOM 1671 C C . ARG A 1 211 ? -9.153 -11.552 -5.388 1.00 93.38 211 ARG A C 1
ATOM 1673 O O . ARG A 1 211 ? -9.892 -12.266 -4.724 1.00 93.38 211 ARG A O 1
ATOM 1680 N N . TRP A 1 212 ? -8.961 -11.705 -6.698 1.00 92.56 212 TRP A N 1
ATOM 1681 C CA . TRP A 1 212 ? -9.598 -12.783 -7.459 1.00 92.56 212 TRP A CA 1
ATOM 1682 C C . TRP A 1 212 ? -9.194 -14.162 -6.944 1.00 92.56 212 TRP A C 1
ATOM 1684 O O . TRP A 1 212 ? -10.071 -14.975 -6.689 1.00 92.56 212 TRP A O 1
ATOM 1694 N N . ALA A 1 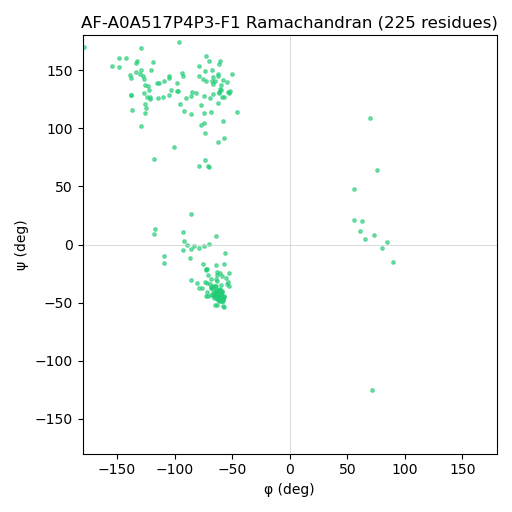213 ? -7.902 -14.393 -6.690 1.00 88.88 213 ALA A N 1
ATOM 1695 C CA . ALA A 1 213 ? -7.431 -15.658 -6.124 1.00 88.88 213 ALA A CA 1
ATOM 1696 C C . ALA A 1 213 ? -8.091 -15.958 -4.765 1.00 88.88 213 ALA A C 1
ATOM 1698 O O . ALA A 1 213 ? -8.592 -17.055 -4.540 1.00 88.88 213 ALA A O 1
ATOM 1699 N N . TYR A 1 214 ? -8.173 -14.959 -3.880 1.00 89.94 214 TYR A N 1
ATOM 1700 C CA . TYR A 1 214 ? -8.877 -15.102 -2.605 1.00 89.94 214 TYR A CA 1
ATOM 1701 C C . TYR A 1 214 ? -10.371 -15.416 -2.781 1.00 89.94 214 TYR A C 1
ATOM 1703 O O . TYR A 1 214 ? -10.919 -16.248 -2.060 1.00 89.94 214 TYR A O 1
ATOM 1711 N N . GLU A 1 215 ? -11.051 -14.750 -3.717 1.00 90.06 215 GLU A N 1
ATOM 1712 C CA . GLU A 1 215 ? -12.471 -14.977 -4.006 1.00 90.06 215 GLU A CA 1
ATOM 1713 C C . GLU A 1 215 ? -12.726 -16.383 -4.567 1.00 90.06 215 GLU A C 1
ATOM 1715 O O . GLU A 1 215 ? -13.680 -17.035 -4.139 1.00 90.06 215 GLU A O 1
ATOM 1720 N N . GLU A 1 216 ? -11.855 -16.875 -5.453 1.00 88.31 216 GLU A N 1
ATOM 1721 C CA . GLU A 1 216 ? -11.892 -18.240 -5.990 1.00 88.31 216 GLU A CA 1
ATOM 1722 C C . GLU A 1 216 ? -11.703 -19.288 -4.886 1.00 88.31 216 GLU A C 1
ATOM 1724 O O . GLU A 1 216 ? -12.510 -20.213 -4.772 1.00 88.31 216 GLU A O 1
ATOM 1729 N N . GLU A 1 217 ? -10.705 -19.118 -4.014 1.00 85.56 217 GLU A N 1
ATOM 1730 C CA . GLU A 1 217 ? -10.475 -20.010 -2.869 1.00 85.56 217 GLU A CA 1
ATOM 1731 C C . GLU A 1 217 ? -11.673 -20.021 -1.906 1.00 85.56 217 GLU A C 1
ATOM 1733 O O . GLU A 1 217 ? -12.121 -21.084 -1.461 1.00 85.56 217 GLU A O 1
ATOM 1738 N N . ARG A 1 218 ? -12.258 -18.844 -1.639 1.00 83.44 218 ARG A N 1
ATOM 1739 C CA . ARG A 1 218 ? -13.474 -18.723 -0.821 1.00 83.44 218 ARG A CA 1
ATOM 1740 C C . ARG A 1 218 ? -14.669 -19.430 -1.455 1.00 83.44 218 ARG A C 1
ATOM 1742 O O . ARG A 1 218 ? -15.446 -20.051 -0.730 1.00 83.44 218 ARG A O 1
ATOM 1749 N N . ALA A 1 219 ? -14.849 -19.296 -2.768 1.00 83.56 219 ALA A N 1
ATOM 1750 C CA . ALA A 1 219 ? -15.944 -19.918 -3.510 1.00 83.56 219 ALA A CA 1
ATOM 1751 C C . ALA A 1 219 ? -15.792 -21.444 -3.583 1.00 83.56 219 ALA A C 1
ATOM 1753 O O . ALA A 1 219 ? -16.785 -22.161 -3.491 1.00 83.56 219 ALA A O 1
ATOM 1754 N N . ALA A 1 220 ? -14.556 -21.943 -3.648 1.00 83.25 220 ALA A N 1
ATOM 1755 C CA . ALA A 1 220 ? -14.235 -23.368 -3.630 1.00 83.25 220 ALA A CA 1
ATOM 1756 C C . ALA A 1 220 ? -14.473 -24.050 -2.265 1.00 83.25 220 ALA A C 1
ATOM 1758 O O . ALA A 1 220 ? -14.213 -25.242 -2.116 1.00 83.25 220 ALA A O 1
ATOM 1759 N N . GLY A 1 221 ? -14.949 -23.321 -1.247 1.00 71.06 221 GLY A N 1
ATOM 1760 C CA . GLY A 1 221 ? -15.211 -23.878 0.083 1.00 71.06 221 GLY A CA 1
ATOM 1761 C C . GLY A 1 221 ? -13.944 -24.184 0.885 1.00 71.06 221 GLY A C 1
ATOM 1762 O O . GLY A 1 221 ? -14.036 -24.728 1.988 1.00 71.06 221 GLY A O 1
ATOM 1763 N N . VAL A 1 222 ? -12.771 -23.779 0.388 1.00 64.62 222 VAL A N 1
ATOM 1764 C CA . VAL A 1 222 ? -11.520 -23.741 1.149 1.00 64.62 222 VAL A CA 1
ATOM 1765 C C . VAL A 1 222 ? -11.633 -22.557 2.107 1.00 64.62 222 VAL A C 1
ATOM 1767 O O . VAL A 1 222 ? -11.097 -21.483 1.875 1.00 64.62 222 VAL A O 1
ATOM 1770 N N . SER A 1 223 ? -12.453 -22.693 3.149 1.00 50.12 223 SER A N 1
ATOM 1771 C CA . SER A 1 223 ? -12.676 -21.615 4.108 1.00 50.12 223 SER A CA 1
ATOM 1772 C C . SER A 1 223 ? -11.587 -21.655 5.185 1.00 50.12 223 SER A C 1
ATOM 1774 O O . SER A 1 223 ? -11.596 -22.572 6.008 1.00 50.12 223 SER A O 1
ATOM 1776 N N . PRO A 1 224 ? -10.676 -20.668 5.253 1.00 52.62 224 PRO A N 1
ATOM 1777 C CA . PRO A 1 224 ? -9.637 -20.628 6.285 1.00 52.62 224 PRO A CA 1
ATOM 1778 C C . PRO A 1 224 ? -10.147 -20.232 7.678 1.00 52.62 224 PRO A C 1
ATOM 1780 O O . PRO A 1 224 ? -9.353 -20.165 8.611 1.00 52.62 224 PRO A O 1
ATOM 1783 N N . LEU A 1 225 ? -11.447 -19.947 7.831 1.00 47.19 225 LEU A N 1
ATOM 1784 C CA . LEU A 1 225 ? -12.028 -19.346 9.039 1.00 47.19 225 LEU A CA 1
ATOM 1785 C C . LEU A 1 225 ? -13.056 -20.232 9.761 1.00 47.19 225 LEU A C 1
ATOM 1787 O O . LEU A 1 225 ? -13.758 -19.749 10.644 1.00 47.19 225 LEU A O 1
ATOM 1791 N N . ARG A 1 226 ? -13.154 -21.526 9.433 1.00 40.19 226 ARG A N 1
ATOM 1792 C CA . ARG A 1 226 ? -13.880 -22.488 10.279 1.00 40.19 226 ARG A CA 1
ATOM 1793 C C . ARG A 1 226 ? -12.895 -23.290 11.122 1.00 40.19 226 ARG A C 1
ATOM 1795 O O . ARG A 1 226 ? -12.532 -24.390 10.719 1.00 40.19 226 ARG A O 1
ATOM 1802 N N . ARG A 1 227 ? -12.486 -22.741 12.266 1.00 38.09 227 ARG A N 1
ATOM 1803 C CA . ARG A 1 227 ? -12.129 -23.466 13.497 1.00 38.09 227 ARG A CA 1
ATOM 1804 C C . ARG A 1 227 ? -12.219 -22.508 14.673 1.00 38.09 227 ARG A C 1
ATOM 1806 O O . ARG A 1 227 ? -11.628 -21.414 14.562 1.00 38.09 227 ARG A O 1
#